Protein AF-0000000077889544 (afdb_homodimer)

Solvent-accessible surface area (backbone atoms only — not comparable to full-atom values): 15578 Å² total; per-residue (Å²): 72,41,34,34,37,38,33,36,45,26,35,63,39,75,41,30,33,66,58,51,48,53,48,61,63,38,35,64,68,45,42,38,68,75,38,56,83,50,27,68,41,51,41,70,75,34,74,82,60,74,50,67,66,11,27,34,42,36,33,34,26,87,83,48,90,82,47,55,64,48,26,36,30,33,71,40,70,38,80,90,68,33,34,42,30,37,36,43,28,78,72,28,73,70,49,38,75,64,25,62,34,40,34,41,37,38,37,44,38,75,42,91,77,12,12,38,40,39,37,34,37,36,38,27,44,72,45,42,81,52,69,77,70,50,65,57,45,45,53,50,54,51,50,52,52,48,48,37,55,54,60,69,74,102,72,40,34,33,38,39,32,35,46,25,34,65,40,75,42,29,31,67,58,50,49,54,47,61,65,37,35,65,68,45,42,40,71,75,38,56,82,51,27,69,40,52,41,70,75,36,74,82,60,74,50,68,65,11,27,33,41,37,34,34,27,86,82,48,90,82,47,55,63,48,25,36,30,32,70,40,73,37,80,90,69,33,33,41,30,35,35,43,28,79,74,26,74,70,46,38,75,65,26,62,34,39,34,40,38,38,37,43,36,75,43,89,77,12,12,37,39,40,38,34,36,37,40,27,43,73,45,41,82,52,70,77,71,51,65,59,46,46,52,51,52,50,50,52,51,49,50,37,55,53,61,68,74,102

InterPro domains:
  IPR000916 Bet v I/Major latex protein [PF00407] (5-153)
  IPR000916 Bet v I/Major latex protein [SM01037] (2-154)
  IPR023393 START-like domain superfamily [G3DSA:3.30.530.20] (1-152)
  IPR052006 Major Latex-like [PTHR31338] (1-153)

Secondary structure (DSSP, 8-state):
--EEEEEEEEEEESS-HHHHHHHHHTHHHHHHHH-TTTEEEEEEEES-SSSTT-EEEEEEPTT-SS-SEEEEEEEEEETTTTEEEEESTTT-HHHHTT-SEEEEEEEEEEETTEEEEEEEEEEE-SSTTPPP-THHHHHHHHHHHHHHHHHHT-/--EEEEEEEEEEESS-HHHHHHHHHTHHHHHHHH-TTTEEEEEEEES-SSSTT-EEEEEEPTT-SS-SEEEEEEEEEETTTTEEEEESTTT-HHHHTT-SEEEEEEEEEEETTEEEEEEEEEEE-SSTTPPP-THHHHHHHHHHHHHHHHHHT-

Structure (mmCIF, N/CA/C/O backbone):
data_AF-0000000077889544-model_v1
#
loop_
_entity.id
_entity.type
_entity.pdbx_description
1 polymer 'Putative START-like domain-containing protein'
#
loop_
_atom_site.group_PDB
_atom_site.id
_atom_site.type_symbol
_atom_site.label_atom_id
_atom_site.label_alt_id
_atom_site.label_comp_id
_atom_site.label_asym_id
_atom_site.label_entity_id
_atom_site.label_seq_id
_atom_site.pdbx_PDB_ins_code
_atom_site.Cartn_x
_atom_site.Cartn_y
_atom_site.Cartn_z
_atom_site.occupancy
_atom_site.B_iso_or_equiv
_atom_site.auth_seq_id
_atom_site.auth_comp_id
_atom_site.auth_asym_id
_atom_site.auth_atom_id
_atom_site.pdbx_PDB_model_num
ATOM 1 N N . MET A 1 1 ? -15.195 -7.926 -6.984 1 73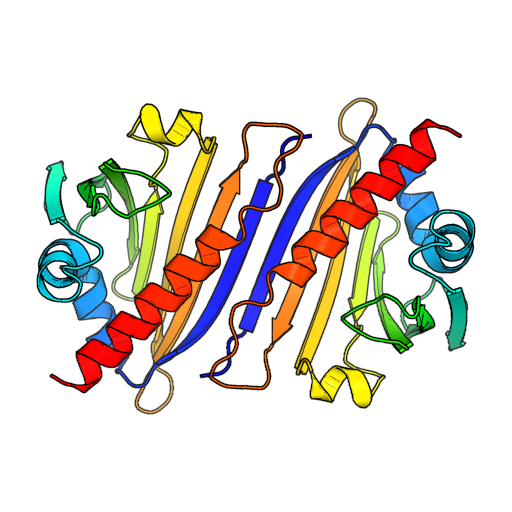.88 1 MET A N 1
ATOM 2 C CA . MET A 1 1 ? -14.766 -8.312 -5.645 1 73.88 1 MET A CA 1
ATOM 3 C C . MET A 1 1 ? -14.195 -7.121 -4.887 1 73.88 1 MET A C 1
ATOM 5 O O . MET A 1 1 ? -13.297 -6.438 -5.375 1 73.88 1 MET A O 1
ATOM 9 N N . PRO A 1 2 ? -14.781 -6.785 -3.795 1 82.69 2 PRO A N 1
ATOM 10 C CA . PRO A 1 2 ? -14.219 -5.66 -3.051 1 82.69 2 PRO A CA 1
ATOM 11 C C . PRO A 1 2 ? -12.773 -5.902 -2.625 1 82.69 2 PRO A C 1
ATOM 13 O O . PRO A 1 2 ? -12.375 -7.051 -2.408 1 82.69 2 PRO A O 1
ATOM 16 N N . ILE A 1 3 ? -12.016 -4.926 -2.699 1 91.69 3 ILE A N 1
ATOM 17 C CA . ILE A 1 3 ? -10.625 -5.016 -2.291 1 91.69 3 ILE A CA 1
ATOM 18 C C . ILE A 1 3 ? -10.391 -4.176 -1.035 1 91.69 3 ILE A C 1
ATOM 20 O O . ILE A 1 3 ? -11.008 -3.121 -0.867 1 91.69 3 ILE A O 1
ATOM 24 N N . ARG A 1 4 ? -9.617 -4.719 -0.129 1 94.19 4 ARG A N 1
ATOM 25 C CA . ARG A 1 4 ? -9.195 -4 1.07 1 94.19 4 ARG A CA 1
ATOM 26 C C . ARG A 1 4 ? -7.707 -4.195 1.332 1 94.19 4 ARG A C 1
ATOM 28 O O . ARG A 1 4 ? -7.109 -5.168 0.868 1 94.19 4 ARG A O 1
ATOM 35 N N . GLY A 1 5 ? -7.172 -3.24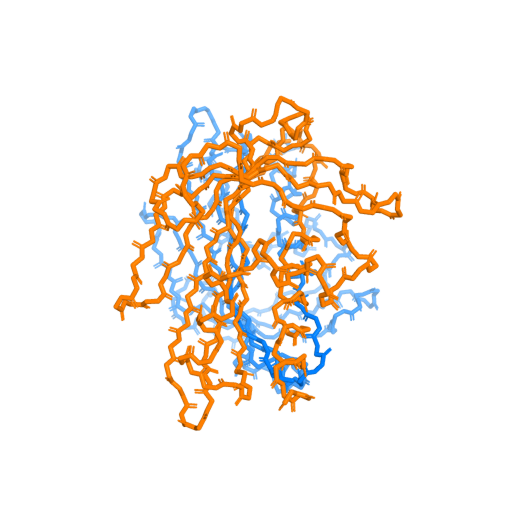8 2.029 1 95.62 5 GLY A N 1
ATOM 36 C CA . GLY A 1 5 ? -5.75 -3.357 2.316 1 95.62 5 GLY A CA 1
ATOM 37 C C . GLY A 1 5 ? -5.168 -2.1 2.934 1 95.62 5 GLY A C 1
ATOM 38 O O . GLY A 1 5 ? -5.887 -1.328 3.576 1 95.62 5 GLY A O 1
ATOM 39 N N . LYS A 1 6 ? -3.885 -2.053 2.922 1 97.5 6 LYS A N 1
ATOM 40 C CA . LYS A 1 6 ? -3.125 -0.936 3.473 1 97.5 6 LYS A CA 1
ATOM 41 C C . LYS A 1 6 ? -2.004 -0.515 2.527 1 97.5 6 LYS A C 1
ATOM 43 O O . LYS A 1 6 ? -1.238 -1.355 2.049 1 97.5 6 LYS A O 1
ATOM 48 N N . LEU A 1 7 ? -1.961 0.768 2.195 1 97.62 7 LEU A N 1
ATOM 49 C CA . LEU A 1 7 ? -0.921 1.352 1.355 1 97.62 7 LEU A CA 1
ATOM 50 C C . LEU A 1 7 ? 0.043 2.191 2.188 1 97.62 7 LEU A C 1
ATOM 52 O O . LEU A 1 7 ? -0.38 3.104 2.9 1 97.62 7 LEU A O 1
ATOM 56 N N . GLU A 1 8 ? 1.313 1.896 2.08 1 97.88 8 GLU A N 1
ATOM 57 C CA . GLU A 1 8 ? 2.277 2.566 2.947 1 97.88 8 GLU A CA 1
ATOM 58 C C . GLU A 1 8 ? 3.434 3.148 2.139 1 97.88 8 GLU A C 1
ATOM 60 O O . GLU A 1 8 ? 3.898 2.533 1.178 1 97.88 8 GLU A O 1
ATOM 65 N N . GLY A 1 9 ? 3.904 4.324 2.562 1 96.38 9 GLY A N 1
ATOM 66 C CA . GLY A 1 9 ? 5.109 4.957 2.053 1 96.38 9 GLY A CA 1
ATOM 67 C C . GLY A 1 9 ? 5.844 5.773 3.098 1 96.38 9 GLY A C 1
ATOM 68 O O . GLY A 1 9 ? 5.215 6.473 3.898 1 96.38 9 GLY A O 1
ATOM 69 N N . GLY A 1 10 ? 7.145 5.664 3.107 1 96 10 GLY A N 1
ATOM 70 C CA . GLY A 1 10 ? 8 6.43 3.994 1 96 10 GLY A CA 1
ATOM 71 C C . GLY A 1 10 ? 9.133 7.133 3.266 1 96 10 GLY A C 1
ATOM 72 O O . GLY A 1 10 ? 9.555 6.699 2.191 1 96 10 GLY A O 1
ATOM 73 N N . PHE A 1 11 ? 9.594 8.156 3.842 1 95.62 11 PHE A N 1
ATOM 74 C CA . PHE A 1 11 ? 10.68 8.93 3.252 1 95.62 11 PHE A CA 1
ATOM 75 C C . PHE A 1 11 ? 11.461 9.68 4.328 1 95.62 11 PHE A C 1
ATOM 77 O O . PHE A 1 11 ? 10.969 9.852 5.449 1 95.62 11 PHE A O 1
ATOM 84 N N . GLU A 1 12 ? 12.609 10.031 3.965 1 95.38 12 GLU A N 1
ATOM 85 C CA . GLU A 1 12 ? 13.398 10.891 4.844 1 95.38 12 GLU A CA 1
ATOM 86 C C . GLU A 1 12 ? 13.117 12.367 4.578 1 95.38 12 GLU A C 1
ATOM 88 O O . GLU A 1 12 ? 13.195 12.82 3.434 1 95.38 12 GLU A O 1
ATOM 93 N N . ALA A 1 13 ? 12.773 13.094 5.559 1 96.75 13 ALA A N 1
ATOM 94 C CA . ALA A 1 13 ? 12.508 14.531 5.477 1 96.75 13 ALA A CA 1
ATOM 95 C C . ALA A 1 13 ? 13.719 15.336 5.953 1 96.75 13 ALA A C 1
ATOM 97 O O . ALA A 1 13 ? 14.492 14.867 6.793 1 96.75 13 ALA A O 1
ATOM 98 N N . LYS A 1 14 ? 13.844 16.516 5.473 1 97.44 14 LYS A N 1
ATOM 99 C CA . LYS A 1 14 ? 14.906 17.438 5.91 1 97.44 14 LYS A CA 1
ATOM 100 C C . LYS A 1 14 ? 14.547 18.094 7.238 1 97.44 14 LYS A C 1
ATOM 102 O O . LYS A 1 14 ? 15.43 18.453 8.016 1 97.44 14 LYS A O 1
ATOM 107 N N . SER A 1 15 ? 13.328 18.25 7.512 1 98.38 15 SER A N 1
ATOM 108 C CA . SER A 1 15 ? 12.875 18.844 8.766 1 98.38 15 SER A CA 1
ATOM 109 C C . SER A 1 15 ? 13.102 17.891 9.938 1 98.38 15 SER A C 1
ATOM 111 O O . SER A 1 15 ? 12.875 16.688 9.82 1 98.38 15 SER A O 1
ATOM 113 N N . SER A 1 16 ? 13.461 18.453 11.078 1 98.62 16 SER A N 1
ATOM 114 C CA . SER A 1 16 ? 13.594 17.625 12.281 1 98.62 16 SER A CA 1
ATOM 115 C C . SER A 1 16 ? 12.258 17.016 12.688 1 98.62 16 SER A C 1
ATOM 117 O O . SER A 1 16 ? 11.195 17.516 12.297 1 98.62 16 SER A O 1
ATOM 119 N N . ALA A 1 17 ? 12.336 15.969 13.492 1 98.62 17 ALA A N 1
ATOM 120 C CA . ALA A 1 17 ? 11.117 15.312 13.961 1 98.62 17 ALA A CA 1
ATOM 121 C C . ALA A 1 17 ? 10.234 16.297 14.734 1 98.62 17 ALA A C 1
ATOM 123 O O . ALA A 1 17 ? 9.016 16.297 14.57 1 98.62 17 ALA A O 1
ATOM 124 N N . ASP A 1 18 ? 10.828 17.141 15.539 1 98.38 18 ASP A N 1
ATOM 125 C CA . ASP A 1 18 ? 10.062 18.109 16.312 1 98.38 18 ASP A CA 1
ATOM 126 C C . ASP A 1 18 ? 9.359 19.109 15.391 1 98.38 18 ASP A C 1
ATOM 128 O O . ASP A 1 18 ? 8.18 19.406 15.594 1 98.38 18 ASP A O 1
ATOM 132 N N . MET A 1 19 ? 10.133 19.578 14.438 1 98.31 19 MET A N 1
ATOM 133 C CA . MET A 1 19 ? 9.57 20.562 13.523 1 98.31 19 MET A CA 1
ATOM 134 C C . MET A 1 19 ? 8.422 19.969 12.711 1 98.31 19 MET A C 1
ATOM 136 O O . MET A 1 19 ? 7.348 20.562 12.617 1 98.31 19 MET A O 1
ATOM 140 N N . PHE A 1 20 ? 8.648 18.875 12.117 1 98.69 20 PHE A N 1
ATOM 141 C CA . PHE A 1 20 ? 7.648 18.203 11.289 1 98.69 20 PHE A CA 1
ATOM 142 C C . PHE A 1 20 ? 6.41 17.859 12.109 1 98.69 20 PHE A C 1
ATOM 144 O O . PHE A 1 20 ? 5.285 18.125 11.688 1 98.69 20 PHE A O 1
ATOM 151 N N . TRP A 1 21 ? 6.586 17.266 13.281 1 98.75 21 TRP A N 1
ATOM 152 C CA . TRP A 1 21 ? 5.496 16.859 14.164 1 98.75 21 TRP A CA 1
ATOM 153 C C . TRP A 1 21 ? 4.68 18.078 14.609 1 98.75 21 TRP A C 1
ATOM 155 O O . TRP A 1 21 ? 3.445 18.031 14.609 1 98.75 21 TRP A O 1
ATOM 165 N N . GLY A 1 22 ? 5.379 19.141 14.992 1 98.19 22 GLY A N 1
ATOM 166 C CA . GLY A 1 22 ? 4.676 20.359 15.352 1 98.19 22 GLY A CA 1
ATOM 167 C C . GLY A 1 22 ? 3.758 20.859 14.258 1 98.19 22 GLY A C 1
ATOM 168 O O . GLY A 1 22 ? 2.625 21.266 14.523 1 98.19 22 GLY A O 1
ATOM 169 N N . ALA A 1 23 ? 4.297 20.844 13.078 1 98.06 23 ALA A N 1
ATOM 170 C CA . ALA A 1 23 ? 3.488 21.266 11.938 1 98.06 23 ALA A CA 1
ATOM 171 C C . ALA A 1 23 ? 2.281 20.359 11.75 1 98.06 23 ALA A C 1
ATOM 173 O O . ALA A 1 23 ? 1.164 20.828 11.531 1 98.06 23 ALA A O 1
ATOM 174 N N . LEU A 1 24 ? 2.445 19.016 11.836 1 98 24 LEU A N 1
ATOM 175 C CA . LEU A 1 24 ? 1.371 18.031 11.688 1 98 24 LEU A CA 1
ATOM 176 C C . LEU A 1 24 ? 0.301 18.234 12.758 1 98 24 LEU A C 1
ATOM 178 O O . LEU A 1 24 ? -0.894 18.125 12.477 1 98 24 LEU A O 1
ATOM 182 N N . ARG A 1 25 ? 0.714 18.578 13.961 1 97.94 25 ARG A N 1
ATOM 183 C CA . ARG A 1 25 ? -0.22 18.75 15.07 1 97.94 25 ARG A CA 1
ATOM 184 C C . ARG A 1 25 ? -1.011 20.047 14.914 1 97.94 25 ARG A C 1
ATOM 186 O O . ARG A 1 25 ? -2.01 20.266 15.609 1 97.94 25 ARG A O 1
ATOM 193 N N . ASN A 1 26 ? -0.536 20.859 13.977 1 97.12 26 ASN A N 1
ATOM 194 C CA . ASN A 1 26 ? -1.233 22.109 13.68 1 97.12 26 ASN A CA 1
ATOM 195 C C . ASN A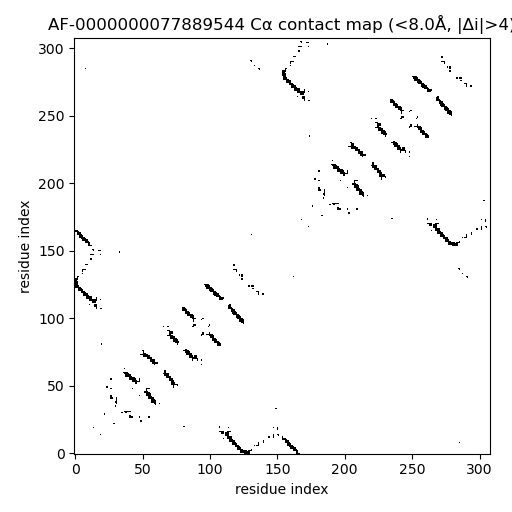 1 26 ? -1.696 22.172 12.227 1 97.12 26 ASN A C 1
ATOM 197 O O . ASN A 1 26 ? -1.857 23.25 11.664 1 97.12 26 ASN A O 1
ATOM 201 N N . TRP A 1 27 ? -1.876 21.016 11.648 1 96.75 27 TRP A N 1
ATOM 202 C CA . TRP A 1 27 ? -2.182 20.922 10.219 1 96.75 27 TRP A CA 1
ATOM 203 C C . TRP A 1 27 ? -3.436 21.734 9.883 1 96.75 27 TRP A C 1
ATOM 205 O O . TRP A 1 27 ? -3.51 22.359 8.82 1 96.75 27 TRP A O 1
ATOM 215 N N . TYR A 1 28 ? -4.484 21.719 10.742 1 96.19 28 TYR A N 1
ATOM 216 C CA . TYR A 1 28 ? -5.789 22.312 10.453 1 96.19 28 TYR A CA 1
ATOM 217 C C . TYR A 1 28 ? -5.688 23.828 10.352 1 96.19 28 TYR A C 1
ATOM 219 O O . TYR A 1 28 ? -6.547 24.469 9.75 1 96.19 28 TYR A O 1
ATOM 227 N N . THR A 1 29 ? -4.645 24.422 10.953 1 96.06 29 THR A N 1
ATOM 228 C CA . THR A 1 29 ? -4.398 25.859 10.789 1 96.06 29 THR A CA 1
ATOM 229 C C . THR A 1 29 ? -3.348 26.109 9.711 1 96.06 29 THR A C 1
ATOM 231 O O . THR A 1 29 ? -3.455 27.062 8.945 1 96.06 29 THR A O 1
ATOM 234 N N . LEU A 1 30 ? -2.422 25.266 9.617 1 96.69 30 LEU A N 1
ATOM 235 C CA . LEU A 1 30 ? -1.263 25.453 8.75 1 96.69 30 LEU A CA 1
ATOM 236 C C . LEU A 1 30 ? -1.606 25.141 7.301 1 96.69 30 LEU A C 1
ATOM 238 O O . LEU A 1 30 ? -1.235 25.891 6.391 1 96.69 30 LEU A O 1
ATOM 242 N N . PHE A 1 31 ? -2.293 24.031 6.992 1 96.38 31 PHE A N 1
ATOM 243 C CA . PHE A 1 31 ? -2.469 23.531 5.633 1 96.38 31 PHE A CA 1
ATOM 244 C C . PHE A 1 31 ? -3.291 24.516 4.797 1 96.38 31 PHE A C 1
ATOM 246 O O . PHE A 1 31 ? -2.932 24.812 3.66 1 96.38 31 PHE A O 1
ATOM 253 N N . PRO A 1 32 ? -4.391 25.125 5.355 1 95.75 32 PRO A N 1
ATOM 254 C CA . PRO A 1 32 ? -5.152 26.078 4.555 1 95.75 32 PRO A CA 1
ATOM 255 C C . PRO A 1 32 ? -4.332 27.312 4.168 1 95.75 32 PRO A C 1
ATOM 257 O O . PRO A 1 32 ? -4.613 27.953 3.154 1 95.75 32 PRO A O 1
ATOM 260 N N . LYS A 1 33 ? -3.279 27.625 4.902 1 94.81 33 LYS A N 1
ATOM 261 C CA . LYS A 1 33 ? -2.426 28.781 4.633 1 94.81 33 LYS A CA 1
ATOM 262 C C . LYS A 1 33 ? -1.286 28.422 3.686 1 94.81 33 LYS A C 1
ATOM 264 O O . LYS A 1 33 ? -0.948 29.188 2.783 1 94.81 33 LYS A O 1
ATOM 269 N N . ALA A 1 34 ? -0.772 27.281 3.91 1 94.56 34 ALA A N 1
ATOM 270 C CA . ALA A 1 34 ? 0.421 26.859 3.186 1 94.56 34 ALA A CA 1
ATOM 271 C C . ALA A 1 34 ? 0.056 26.266 1.825 1 94.56 34 ALA A C 1
ATOM 273 O O . ALA A 1 34 ? 0.82 26.391 0.865 1 94.56 34 ALA A O 1
ATOM 274 N N . PHE A 1 35 ? -1.107 25.562 1.728 1 95.44 35 PHE A N 1
ATOM 275 C CA . PHE A 1 35 ? -1.487 24.828 0.521 1 95.44 35 PHE A CA 1
ATOM 276 C C . PHE A 1 35 ? -2.854 25.281 0.023 1 95.44 35 PHE A C 1
ATOM 278 O O . PHE A 1 35 ? -3.762 24.469 -0.144 1 95.44 35 PHE A O 1
ATOM 285 N N . THR A 1 36 ? -2.957 26.484 -0.413 1 92.94 36 THR A N 1
ATOM 286 C CA . THR A 1 36 ? -4.207 27.156 -0.752 1 92.94 36 THR A CA 1
ATOM 287 C C . THR A 1 36 ? -4.812 26.562 -2.02 1 92.94 36 THR A C 1
ATOM 289 O O . THR A 1 36 ? -6.016 26.688 -2.26 1 92.94 36 THR A O 1
ATOM 292 N N . SER A 1 37 ? -3.996 25.938 -2.809 1 91.94 37 SER A N 1
ATOM 293 C CA . SER A 1 37 ? -4.516 25.328 -4.023 1 91.94 37 SER A CA 1
ATOM 294 C C . SER A 1 37 ? -5.277 24.047 -3.709 1 91.94 37 SER A C 1
ATOM 296 O O . SER A 1 37 ? -6.047 23.547 -4.535 1 91.94 37 SER A O 1
ATOM 298 N N . VAL A 1 38 ? -5.105 23.484 -2.486 1 90.75 38 VAL A N 1
ATOM 299 C CA . VAL A 1 38 ? -5.711 22.203 -2.119 1 90.75 38 VAL A CA 1
ATOM 300 C C . VAL A 1 38 ? -6.816 22.438 -1.091 1 90.75 38 VAL A C 1
ATOM 302 O O . VAL A 1 38 ? -7.906 21.875 -1.208 1 90.75 38 VAL A O 1
ATOM 305 N N . TYR A 1 39 ? -6.543 23.281 -0.114 1 94.12 39 TYR A N 1
ATOM 306 C CA . TYR A 1 39 ? -7.457 23.484 1.007 1 94.12 39 TYR A CA 1
ATOM 307 C C . TYR A 1 39 ? -8.133 24.844 0.919 1 94.12 39 TYR A C 1
ATOM 309 O O . TYR A 1 39 ? -7.461 25.875 0.837 1 94.12 39 TYR A O 1
ATOM 317 N N . LYS A 1 40 ? -9.422 24.828 1.023 1 93 40 LYS A N 1
ATOM 318 C CA . LYS A 1 40 ? -10.164 26.078 1.128 1 93 40 LYS A CA 1
ATOM 319 C C . LYS A 1 40 ? -10.32 26.5 2.584 1 93 40 LYS A C 1
ATOM 321 O O . LYS A 1 40 ? -10.117 27.672 2.924 1 93 40 LYS A O 1
ATOM 326 N N . ALA A 1 41 ? -10.781 25.531 3.305 1 94.5 41 ALA A N 1
ATOM 327 C CA . ALA A 1 41 ? -10.945 25.797 4.73 1 94.5 41 ALA A CA 1
ATOM 328 C C . ALA A 1 41 ? -10.891 24.5 5.539 1 94.5 41 ALA A C 1
ATOM 330 O O . ALA A 1 41 ? -11.258 23.422 5.035 1 94.5 41 ALA A O 1
ATOM 331 N N . VAL A 1 42 ? -10.375 24.578 6.75 1 96.12 42 VAL A N 1
ATOM 332 C CA . VAL A 1 42 ? -10.469 23.5 7.723 1 96.12 42 VAL A CA 1
ATOM 333 C C . VAL A 1 42 ? -11.016 24.047 9.047 1 96.12 42 VAL A C 1
ATOM 335 O O . VAL A 1 42 ? -10.484 25 9.594 1 96.12 42 VAL A O 1
ATOM 338 N N . GLU A 1 43 ? -12.094 23.391 9.484 1 96.44 43 GLU A N 1
ATOM 339 C CA . GLU A 1 43 ? -12.734 23.812 10.734 1 96.44 43 GLU A CA 1
ATOM 340 C C . GLU A 1 43 ? -12.75 22.672 11.75 1 96.44 43 GLU A C 1
ATOM 342 O O . GLU A 1 43 ? -13.102 21.547 11.422 1 96.44 43 GLU A O 1
ATOM 347 N N . VAL A 1 44 ? -12.367 23 12.945 1 96.94 44 VAL A N 1
ATOM 348 C CA . VAL A 1 44 ? -12.617 22.062 14.039 1 96.94 44 VAL A CA 1
ATOM 349 C C . VAL A 1 44 ? -14.094 22.094 14.422 1 96.94 44 VAL A C 1
ATOM 351 O O . VAL A 1 44 ? -14.594 23.125 14.898 1 96.94 44 VAL A O 1
ATOM 354 N N . VAL A 1 45 ? -14.766 20.984 14.25 1 95 45 VAL A N 1
ATOM 355 C CA . VAL A 1 45 ? -16.219 21.016 14.445 1 95 45 VAL A CA 1
ATOM 356 C C . VAL A 1 45 ? -16.578 20.281 15.734 1 95 45 VAL A C 1
ATOM 358 O O . VAL A 1 45 ? -17.703 20.438 16.234 1 95 45 VAL A O 1
ATOM 361 N N . GLU A 1 46 ? -15.781 19.5 16.219 1 95.88 46 GLU A N 1
ATOM 362 C CA . GLU A 1 46 ? -15.883 18.859 17.531 1 95.88 46 GLU A CA 1
ATOM 363 C C . GLU A 1 46 ? -14.516 18.734 18.188 1 95.88 46 GLU A C 1
ATOM 365 O O . GLU A 1 46 ? -13.523 18.438 17.531 1 95.88 46 GLU A O 1
ATOM 370 N N . GLY A 1 47 ? -14.414 19.031 19.484 1 97.06 47 GLY A N 1
ATOM 371 C CA . GLY A 1 47 ? -13.164 18.922 20.219 1 97.06 47 GLY A CA 1
ATOM 372 C C . GLY A 1 47 ? -12.273 20.141 20.047 1 97.06 47 GLY A C 1
ATOM 373 O O . GLY A 1 47 ? -12.758 21.234 19.75 1 97.06 47 GLY A O 1
ATOM 374 N N . ASP A 1 48 ? -10.953 20.016 20.328 1 97.56 48 ASP A N 1
ATOM 375 C CA . ASP A 1 48 ? -10.047 21.156 20.359 1 97.56 48 ASP A CA 1
ATOM 376 C C . ASP A 1 48 ? -9.031 21.078 19.219 1 97.56 48 ASP A C 1
ATOM 378 O O . ASP A 1 48 ? -8.086 21.875 19.172 1 97.56 48 ASP A O 1
ATOM 382 N N . GLY A 1 49 ? -9.102 20.094 18.422 1 97.06 49 GLY A N 1
ATOM 383 C CA . GLY A 1 49 ? -8.203 19.938 17.297 1 97.06 49 GLY A CA 1
ATOM 384 C C . GLY A 1 49 ? -6.93 19.203 17.641 1 97.06 49 GLY A C 1
ATOM 385 O O . GLY A 1 49 ? -6.09 18.953 16.766 1 97.06 49 GLY A O 1
ATOM 386 N N . LYS A 1 50 ? -6.793 18.719 18.859 1 97.38 50 LYS A N 1
ATOM 387 C CA . LYS A 1 50 ? -5.555 18.094 19.312 1 97.38 50 LYS A CA 1
ATOM 388 C C . LYS A 1 50 ? -5.828 16.719 19.938 1 97.38 50 LYS A C 1
ATOM 390 O O . LYS A 1 50 ? -5.094 15.766 19.672 1 97.38 50 LYS A O 1
ATOM 395 N N . ALA A 1 51 ? -6.945 16.609 20.625 1 97.56 51 ALA A N 1
ATOM 396 C CA . ALA A 1 51 ? -7.242 15.398 21.391 1 97.56 51 ALA A CA 1
ATOM 397 C C . ALA A 1 51 ? -7.961 14.359 20.547 1 97.56 51 ALA A C 1
ATOM 399 O O . ALA A 1 51 ? -8.594 14.703 19.547 1 97.56 51 ALA A O 1
ATOM 400 N N . VAL A 1 52 ? -7.785 13.078 21 1 97.56 52 VAL A N 1
ATOM 401 C CA . VAL A 1 52 ? -8.57 11.984 20.438 1 97.56 52 VAL A CA 1
ATOM 402 C C . VAL A 1 52 ? -10.055 12.344 20.469 1 97.56 52 VAL A C 1
ATOM 404 O O . VAL A 1 52 ? -10.547 12.883 21.453 1 97.56 52 VAL A O 1
ATOM 407 N N . GLY A 1 53 ? -10.727 12.117 19.328 1 96.31 53 GLY A N 1
ATOM 408 C CA . GLY A 1 53 ? -12.148 12.422 19.234 1 96.31 53 GLY A CA 1
ATOM 409 C C . GLY A 1 53 ? -12.438 13.742 18.547 1 96.31 53 GLY A C 1
ATOM 410 O O . GLY A 1 53 ? -13.57 14.016 18.156 1 96.31 53 GLY A O 1
ATOM 411 N N . SER A 1 54 ? -11.414 14.672 18.391 1 97.25 54 SER A N 1
ATOM 412 C CA . SER A 1 54 ? -11.609 15.906 17.641 1 97.25 54 SER A CA 1
ATOM 413 C C . SER A 1 54 ? -12 15.609 16.203 1 97.25 54 SER A C 1
ATOM 415 O O . SER A 1 54 ? -11.461 14.688 15.578 1 97.25 54 SER A O 1
ATOM 417 N N . VAL A 1 55 ? -12.953 16.391 15.625 1 95.56 55 VAL A N 1
ATOM 418 C CA . VAL A 1 55 ? -13.477 16.219 14.273 1 95.56 55 VAL A CA 1
ATOM 419 C C . VAL A 1 55 ? -13.234 17.484 13.453 1 95.56 55 VAL A C 1
ATOM 421 O O . VAL A 1 55 ? -13.445 18.594 13.938 1 95.56 55 VAL A O 1
ATOM 424 N N . PHE A 1 56 ? -12.773 17.266 12.273 1 95.44 56 PHE A N 1
ATOM 425 C CA . PHE A 1 56 ? -12.523 18.359 11.344 1 95.44 56 PHE A CA 1
ATOM 426 C C . PHE A 1 56 ? -13.469 18.297 10.148 1 95.44 56 PHE A C 1
ATOM 428 O O . PHE A 1 56 ? -13.742 17.203 9.641 1 95.44 56 PHE A O 1
ATOM 435 N N . HIS A 1 57 ? -13.969 19.438 9.766 1 93.38 57 HIS A N 1
ATOM 436 C CA . HIS A 1 57 ? -14.578 19.594 8.453 1 93.38 57 HIS A CA 1
ATOM 437 C C . HIS A 1 57 ? -13.609 20.25 7.473 1 93.38 57 HIS A C 1
ATOM 439 O O . HIS A 1 57 ? -13.172 21.391 7.695 1 93.38 57 HIS A O 1
ATOM 445 N N . VAL A 1 58 ? -13.25 19.562 6.473 1 92.56 58 VAL A N 1
ATOM 446 C CA . VAL A 1 58 ? -12.273 20.031 5.5 1 92.56 58 VAL A CA 1
ATOM 447 C C . VAL A 1 58 ? -12.969 20.375 4.188 1 92.56 58 VAL A C 1
ATOM 449 O O . VAL A 1 58 ? -13.578 19.516 3.551 1 92.56 58 VAL A O 1
ATOM 452 N N . SER A 1 59 ? -12.883 21.641 3.779 1 91.81 59 SER A N 1
ATOM 453 C CA . SER A 1 59 ? -13.32 22.094 2.463 1 91.81 59 SER A CA 1
ATOM 454 C C . SER A 1 59 ? -12.172 22.062 1.459 1 91.81 59 SER A C 1
ATOM 456 O O . SER A 1 59 ? -11.133 22.672 1.679 1 91.81 59 SER A O 1
ATOM 458 N N . ILE A 1 60 ? -12.367 21.297 0.459 1 89.19 60 ILE A N 1
ATOM 459 C CA . ILE A 1 60 ? -11.312 21.016 -0.514 1 89.19 60 ILE A CA 1
ATOM 460 C C . ILE A 1 60 ? -11.57 21.812 -1.788 1 89.19 60 ILE A C 1
ATOM 462 O O . ILE A 1 60 ? -12.719 22.109 -2.125 1 89.19 60 ILE A O 1
ATOM 466 N N . SER A 1 61 ? -10.477 22.156 -2.451 1 88.69 61 SER A N 1
ATOM 467 C CA . SER A 1 61 ? -10.555 22.938 -3.678 1 88.69 61 SER A CA 1
ATOM 468 C C . SER A 1 61 ? -11.492 22.297 -4.691 1 88.69 61 SER A C 1
ATOM 470 O O . SER A 1 61 ? -11.578 21.062 -4.777 1 88.69 61 SER A O 1
ATOM 472 N N . GLU A 1 62 ? -12.086 23.094 -5.582 1 84.12 62 GLU A N 1
ATOM 473 C CA . GLU A 1 62 ? -13.047 22.641 -6.59 1 84.12 62 GLU A CA 1
ATOM 474 C C . GLU A 1 62 ? -12.359 21.781 -7.648 1 84.12 62 GLU A C 1
ATOM 476 O O . GLU A 1 62 ? -13.023 21 -8.328 1 84.12 62 GLU A O 1
ATOM 481 N N . ASP A 1 63 ? -11.141 21.922 -7.711 1 82.19 63 ASP A N 1
ATOM 482 C CA . ASP A 1 63 ? -10.383 21.203 -8.727 1 82.19 63 ASP A CA 1
ATOM 483 C C . ASP A 1 63 ? -10.047 19.781 -8.266 1 82.19 63 ASP A C 1
ATOM 485 O O . ASP A 1 63 ? -9.539 18.984 -9.047 1 82.19 63 ASP A O 1
ATOM 489 N N . SER A 1 64 ? -10.422 19.469 -7.016 1 77.25 64 SER A N 1
ATOM 490 C CA . SER A 1 64 ? -10.148 18.125 -6.512 1 77.25 64 SER A CA 1
ATOM 491 C C . SER A 1 64 ? -11.039 17.094 -7.188 1 77.25 64 SER A C 1
ATOM 493 O O . SER A 1 64 ? -12.258 17.266 -7.27 1 77.25 64 SER A O 1
ATOM 495 N N . PRO A 1 65 ? -10.422 16.031 -7.66 1 73.19 65 PRO A N 1
ATOM 496 C CA . PRO A 1 65 ? -11.227 14.961 -8.25 1 73.19 65 PRO A CA 1
ATOM 497 C C . PRO A 1 65 ? -11.82 14.031 -7.203 1 73.19 65 PRO A C 1
ATOM 499 O O . PRO A 1 65 ? -12.609 13.141 -7.539 1 73.19 65 PRO A O 1
ATOM 502 N N . PHE A 1 66 ? -11.5 14.219 -6 1 71.19 66 PHE A N 1
ATOM 503 C CA . PHE A 1 66 ? -11.875 13.258 -4.973 1 71.19 66 PHE A CA 1
ATOM 504 C C . PHE A 1 66 ? -13.125 13.719 -4.23 1 71.19 66 PHE A C 1
ATOM 506 O O . PHE A 1 66 ? -14.086 12.961 -4.086 1 71.19 66 PHE A O 1
ATOM 513 N N . ALA A 1 67 ? -13.055 14.844 -3.617 1 76.5 67 ALA A N 1
ATOM 514 C CA . ALA A 1 67 ? -14.156 15.32 -2.797 1 76.5 67 ALA A CA 1
ATOM 515 C C . ALA A 1 67 ? -14.125 16.844 -2.664 1 76.5 67 ALA A C 1
ATOM 517 O O . ALA A 1 67 ? -13.07 17.453 -2.816 1 76.5 67 ALA A O 1
ATOM 518 N N . LYS A 1 68 ? -15.297 17.297 -2.373 1 82.94 68 LYS A N 1
ATOM 519 C CA . LYS A 1 68 ? -15.375 18.719 -2.102 1 82.94 68 LYS A CA 1
ATOM 520 C C . LYS A 1 68 ? -15.328 19 -0.601 1 82.94 68 LYS A C 1
ATOM 522 O O . LYS A 1 68 ? -14.922 20.078 -0.178 1 82.94 68 LYS A O 1
ATOM 527 N N . SER A 1 69 ? -15.828 18.047 0.06 1 86.12 69 SER A N 1
ATOM 528 C CA . SER A 1 69 ? -15.852 18.172 1.514 1 86.12 69 SER A CA 1
ATOM 529 C C . SER A 1 69 ? -15.641 16.828 2.191 1 86.12 69 SER A C 1
ATOM 531 O O . SER A 1 69 ? -16.172 15.812 1.738 1 86.12 69 SER A O 1
ATOM 533 N N . VAL A 1 70 ? -14.805 16.828 3.219 1 87 70 VAL A N 1
ATOM 534 C CA . VAL A 1 70 ? -14.594 15.594 3.98 1 87 70 VAL A CA 1
ATOM 535 C C . VAL A 1 70 ? -14.578 15.914 5.473 1 87 70 VAL A C 1
ATOM 537 O O . VAL A 1 70 ? -14.258 17.031 5.875 1 87 70 VAL A O 1
ATOM 540 N N . ARG A 1 71 ? -15.023 15 6.219 1 90.19 71 ARG A N 1
ATOM 541 C CA . ARG A 1 71 ? -14.867 15.055 7.668 1 90.19 71 ARG A CA 1
ATOM 542 C C . ARG A 1 71 ? -13.812 14.055 8.141 1 90.19 71 ARG A C 1
ATOM 544 O O . ARG A 1 71 ? -13.758 12.93 7.652 1 90.19 71 ARG A O 1
ATOM 551 N N . GLU A 1 72 ? -13.008 14.5 9.062 1 93.19 72 GLU A N 1
ATOM 552 C CA . GLU A 1 72 ? -11.945 13.664 9.609 1 93.19 72 GLU A CA 1
ATOM 553 C C . GLU A 1 72 ? -11.945 13.695 11.133 1 93.19 72 GLU A C 1
ATOM 555 O O . GLU A 1 72 ? -12.234 14.727 11.742 1 93.19 72 GLU A O 1
ATOM 560 N N . LYS A 1 73 ? -11.68 12.555 11.711 1 94.69 73 LYS A N 1
ATOM 561 C CA . LYS A 1 73 ? -11.672 12.422 13.172 1 94.69 73 LYS A CA 1
ATOM 562 C C . LYS A 1 73 ? -10.328 11.875 13.656 1 94.69 73 LYS A C 1
ATOM 564 O O . LYS A 1 73 ? -9.781 10.945 13.062 1 94.69 73 LYS A O 1
ATOM 569 N N . ILE A 1 74 ? -9.797 12.484 14.688 1 97.12 74 ILE A N 1
ATOM 570 C CA . ILE A 1 74 ? -8.617 11.898 15.328 1 97.12 74 ILE A CA 1
ATOM 571 C C . ILE A 1 74 ? -9.016 10.633 16.078 1 97.12 74 ILE A C 1
ATOM 573 O O . ILE A 1 74 ? -9.773 10.695 17.062 1 97.12 74 ILE A O 1
ATOM 577 N N . GLU A 1 75 ? -8.516 9.555 15.648 1 97.06 75 GLU A N 1
ATOM 578 C CA . GLU A 1 75 ? -8.781 8.281 16.297 1 97.06 75 GLU A CA 1
ATOM 579 C C . GLU A 1 75 ? -7.746 7.992 17.391 1 97.06 75 GLU A C 1
ATOM 581 O O . GLU A 1 75 ? -8.062 7.367 18.406 1 97.06 75 GLU A O 1
ATOM 586 N N . ALA A 1 76 ? -6.543 8.367 17.156 1 98.44 76 ALA A N 1
ATOM 587 C CA . ALA A 1 76 ? -5.457 8.156 18.109 1 98.44 76 ALA A CA 1
ATOM 588 C C . ALA A 1 76 ? -4.328 9.164 17.891 1 98.44 76 ALA A C 1
ATOM 590 O O . ALA A 1 76 ? -4.062 9.562 16.75 1 98.44 76 ALA A O 1
ATOM 591 N N . VAL A 1 77 ? -3.684 9.547 18.969 1 98.62 77 VAL A N 1
ATOM 592 C CA . VAL A 1 77 ? -2.514 10.414 18.906 1 98.62 77 VAL A CA 1
ATOM 593 C C . VAL A 1 77 ? -1.581 10.109 20.078 1 98.62 77 VAL A C 1
ATOM 595 O O . VAL A 1 77 ? -2.037 9.852 21.188 1 98.62 77 VAL A O 1
ATOM 598 N N . ASP A 1 78 ? -0.29 10.031 19.828 1 98.81 78 ASP A N 1
ATOM 599 C CA . ASP A 1 78 ? 0.773 9.875 20.812 1 98.81 78 ASP A CA 1
ATOM 600 C C . ASP A 1 78 ? 1.912 10.859 20.547 1 98.81 78 ASP A C 1
ATOM 602 O O . ASP A 1 78 ? 2.746 10.641 19.672 1 98.81 78 ASP A O 1
ATOM 606 N N . ASP A 1 79 ? 1.969 11.906 21.312 1 98.25 79 ASP A N 1
ATOM 607 C CA . ASP A 1 79 ? 2.943 12.969 21.078 1 98.25 79 ASP A CA 1
ATOM 608 C C . ASP A 1 79 ? 4.359 12.492 21.391 1 98.25 79 ASP A C 1
ATOM 610 O O . ASP A 1 79 ? 5.328 12.945 20.781 1 98.25 79 ASP A O 1
ATOM 614 N N . ALA A 1 80 ? 4.484 11.672 22.344 1 98.12 80 ALA A N 1
ATOM 615 C CA . ALA A 1 80 ? 5.805 11.156 22.703 1 98.12 80 ALA A CA 1
ATOM 616 C C . ALA A 1 80 ? 6.375 10.305 21.562 1 98.12 80 ALA A C 1
ATOM 618 O O . ALA A 1 80 ? 7.562 10.406 21.234 1 98.12 80 ALA A O 1
ATOM 619 N N . LYS A 1 81 ? 5.551 9.453 20.953 1 98.31 81 LYS A N 1
ATOM 620 C CA . LYS A 1 81 ? 5.969 8.586 19.844 1 98.31 81 LYS A CA 1
ATOM 621 C C . LYS A 1 81 ? 5.785 9.281 18.5 1 98.31 81 LYS A C 1
ATOM 623 O O . LYS A 1 81 ? 6.23 8.781 17.469 1 98.31 81 LYS A O 1
ATOM 628 N N . ARG A 1 82 ? 5.113 10.383 18.484 1 98.81 82 ARG A N 1
ATOM 629 C CA . ARG A 1 82 ? 4.773 11.172 17.297 1 98.81 82 ARG A CA 1
ATOM 630 C C . ARG A 1 82 ? 4.016 10.336 16.281 1 98.81 82 ARG A C 1
ATOM 632 O O . ARG A 1 82 ? 4.469 10.164 15.148 1 98.81 82 ARG A O 1
ATOM 639 N N . THR A 1 83 ? 2.949 9.758 16.703 1 98.88 83 THR A N 1
ATOM 640 C CA . THR A 1 83 ? 2.051 8.992 15.852 1 98.88 83 THR A CA 1
ATOM 641 C C . THR A 1 83 ? 0.65 9.602 15.867 1 98.88 83 THR A C 1
ATOM 643 O O . THR A 1 83 ? 0.182 10.078 16.906 1 98.88 83 THR A O 1
ATOM 646 N N . LEU A 1 84 ? 0.001 9.633 14.734 1 98.69 84 LEU A N 1
ATOM 647 C CA . LEU A 1 84 ? -1.344 10.164 14.539 1 98.69 84 LEU A CA 1
ATOM 648 C C . LEU A 1 84 ? -2.166 9.242 13.648 1 98.69 84 LEU A C 1
ATOM 650 O O . LEU A 1 84 ? -1.675 8.766 12.625 1 98.69 84 LEU A O 1
ATOM 654 N N . ILE A 1 85 ? -3.395 8.867 14.031 1 98.19 85 ILE A N 1
ATOM 655 C CA . ILE A 1 85 ? -4.355 8.117 13.227 1 98.19 85 ILE A CA 1
ATOM 656 C C . ILE A 1 85 ? -5.613 8.961 13.008 1 98.19 85 ILE A C 1
ATOM 658 O O . ILE A 1 85 ? -6.23 9.422 13.969 1 98.19 85 ILE A O 1
ATOM 662 N N . MET A 1 86 ? -5.906 9.242 11.789 1 96.38 86 MET A N 1
ATOM 663 C CA . MET A 1 86 ? -7.102 9.977 11.391 1 96.38 86 MET A CA 1
ATOM 664 C C . MET A 1 86 ? -8.055 9.078 10.609 1 96.38 86 MET A C 1
ATOM 666 O O . MET A 1 86 ? -7.641 8.398 9.672 1 96.38 86 MET A O 1
ATOM 670 N N . ASP A 1 87 ? -9.312 9.117 10.945 1 93.38 87 ASP A N 1
ATOM 671 C CA . ASP A 1 87 ? -10.359 8.422 10.211 1 93.38 87 ASP A CA 1
ATOM 672 C C . ASP A 1 87 ? -11.141 9.383 9.312 1 93.38 87 ASP A C 1
ATOM 674 O O . ASP A 1 87 ? -11.727 10.352 9.789 1 93.38 87 ASP A O 1
ATOM 678 N N . VAL A 1 88 ? -11.141 9.344 7.977 1 86.5 88 VAL A N 1
ATOM 679 C CA . VAL A 1 88 ? -11.797 10.227 7.023 1 86.5 88 VAL A CA 1
ATOM 680 C C . VAL A 1 88 ? -13.172 9.672 6.66 1 86.5 88 VAL A C 1
ATOM 682 O O . VAL A 1 88 ? -14.117 10.43 6.438 1 86.5 88 VAL A O 1
ATOM 685 N N . ALA A 1 89 ? -13.633 8.352 6.676 1 65.94 89 ALA A N 1
ATOM 686 C CA . ALA A 1 89 ? -14.844 7.723 6.168 1 65.94 89 ALA A CA 1
ATOM 687 C C . ALA A 1 89 ? -15.891 7.582 7.273 1 65.94 89 ALA A C 1
ATOM 689 O O . ALA A 1 89 ? -17.047 7.227 7.008 1 65.94 89 ALA A O 1
ATOM 690 N N . GLY A 1 90 ? -15.641 7.832 8.289 1 63.31 90 GLY A N 1
ATOM 691 C CA . GLY A 1 90 ? -16.594 7.523 9.352 1 63.31 90 GLY A CA 1
ATOM 692 C C . GLY A 1 90 ? -17.641 8.602 9.547 1 63.31 90 GLY A C 1
ATOM 693 O O . GLY A 1 90 ? -18.766 8.312 9.945 1 63.31 90 GLY A O 1
ATOM 694 N N . ILE A 1 91 ? -17.234 9.844 9.164 1 60.66 91 ILE A N 1
ATOM 695 C CA . ILE A 1 91 ? -18.234 10.789 9.633 1 60.66 91 ILE A CA 1
ATOM 696 C C . ILE A 1 91 ? -19.062 11.297 8.445 1 60.66 91 ILE A C 1
ATOM 698 O O . ILE A 1 91 ? -20.25 11.586 8.578 1 60.66 91 ILE A O 1
ATOM 702 N N . ASP A 1 92 ? -18.375 11.297 7.121 1 58.03 92 ASP A N 1
ATOM 703 C CA . ASP A 1 92 ? -19.156 11.906 6.043 1 58.03 92 ASP A CA 1
ATOM 704 C C . ASP A 1 92 ? -19.812 10.844 5.176 1 58.03 92 ASP A C 1
ATOM 706 O O . ASP A 1 92 ? -19.141 9.953 4.652 1 58.03 92 ASP A O 1
ATOM 710 N N . GLU A 1 93 ? -21.094 10.867 5.168 1 59.78 93 GLU A N 1
ATOM 711 C CA . GLU A 1 93 ? -21.922 9.953 4.387 1 59.78 93 GLU A CA 1
ATOM 712 C C . GLU A 1 93 ? -21.531 9.977 2.912 1 59.78 93 GLU A C 1
ATOM 714 O O . GLU A 1 93 ? -21.688 8.977 2.209 1 59.78 93 GLU A O 1
ATOM 719 N N . ASN A 1 94 ? -21.047 11.078 2.449 1 61.75 94 ASN A N 1
ATOM 720 C CA . ASN A 1 94 ? -20.719 11.203 1.031 1 61.75 94 ASN A CA 1
ATOM 721 C C . ASN A 1 94 ? -19.438 10.461 0.68 1 61.75 94 ASN A C 1
ATOM 723 O O . ASN A 1 94 ? -19.312 9.906 -0.415 1 61.75 94 ASN A O 1
ATOM 727 N N . VAL A 1 95 ? -18.469 10.414 1.547 1 60.16 95 VAL A N 1
ATOM 728 C CA . VAL A 1 95 ? -17.203 9.742 1.288 1 60.16 95 VAL A CA 1
ATOM 729 C C . VAL A 1 95 ? -17.406 8.227 1.291 1 60.16 95 VAL A C 1
ATOM 731 O O . VAL A 1 95 ? -16.812 7.512 0.493 1 60.16 95 VAL A O 1
ATOM 734 N N . PHE A 1 96 ? -18.391 7.867 2.053 1 59 96 PHE A N 1
ATOM 735 C CA . PHE A 1 96 ? -18.656 6.434 2.166 1 59 96 PHE A CA 1
ATOM 736 C C . PHE A 1 96 ? -19.203 5.875 0.864 1 59 96 PHE A C 1
ATOM 738 O O . PHE A 1 96 ? -19.125 4.676 0.607 1 59 96 PHE A O 1
ATOM 745 N N . LYS A 1 97 ? -19.828 6.828 0.181 1 62.81 97 LYS A N 1
ATOM 746 C CA . LYS A 1 97 ? -20.359 6.371 -1.103 1 62.81 97 LYS A CA 1
ATOM 747 C C . LYS A 1 97 ? -19.234 6.02 -2.064 1 62.81 97 LYS A C 1
ATOM 749 O O . LYS A 1 97 ? -19.422 5.227 -2.99 1 62.81 97 LYS A O 1
ATOM 754 N N . ILE A 1 98 ? -18.047 6.453 -1.574 1 66.62 98 ILE A N 1
ATOM 755 C CA . ILE A 1 98 ? -16.953 6.246 -2.523 1 66.62 98 ILE A CA 1
ATOM 756 C C . ILE A 1 98 ? -15.992 5.188 -1.985 1 66.62 98 ILE A C 1
ATOM 758 O O . ILE A 1 98 ? -15.562 4.301 -2.725 1 66.62 98 ILE A O 1
ATOM 762 N N . TYR A 1 99 ? -15.758 5.297 -0.642 1 78.25 99 TYR A N 1
ATOM 763 C CA . TYR A 1 99 ? -14.883 4.328 0.001 1 78.25 99 TYR A CA 1
ATOM 764 C C . TYR A 1 99 ? -15.438 3.891 1.35 1 78.25 99 TYR A C 1
ATOM 766 O O . TYR A 1 99 ? -15.969 4.711 2.102 1 78.25 99 TYR A O 1
ATOM 774 N N . LYS A 1 100 ? -15.453 2.736 1.612 1 81.12 100 LYS A N 1
ATOM 775 C CA . LYS A 1 100 ? -15.969 2.199 2.869 1 81.12 100 LYS A CA 1
ATOM 776 C C . LYS A 1 100 ? -15.023 2.498 4.023 1 81.12 100 LYS A C 1
ATOM 778 O O . LYS A 1 100 ? -15.453 2.631 5.172 1 81.12 100 LYS A O 1
ATOM 783 N N . LYS A 1 101 ? -13.773 2.584 3.662 1 88.19 101 LYS A N 1
ATOM 784 C CA . LYS A 1 101 ? -12.773 2.826 4.699 1 88.19 101 LYS A CA 1
ATOM 785 C C . LYS A 1 101 ? -11.617 3.668 4.168 1 88.19 101 LYS A C 1
ATOM 787 O O . LYS A 1 101 ? -11.094 3.396 3.084 1 88.19 101 LYS A O 1
ATOM 792 N N . TYR A 1 102 ? -11.258 4.621 4.918 1 91.62 102 TYR A N 1
ATOM 793 C CA . TYR A 1 102 ? -10.078 5.453 4.719 1 91.62 102 TYR A CA 1
ATOM 794 C C . TYR A 1 102 ? -9.492 5.906 6.051 1 91.62 102 TYR A C 1
ATOM 796 O O . TYR A 1 102 ? -10.023 6.824 6.688 1 91.62 102 TYR A O 1
ATOM 804 N N . VAL A 1 103 ? -8.484 5.277 6.512 1 94.56 103 VAL A N 1
ATOM 805 C CA . VAL A 1 103 ? -7.824 5.609 7.77 1 94.56 103 VAL A CA 1
ATOM 806 C C . VAL A 1 103 ? -6.355 5.941 7.512 1 94.56 103 VAL A C 1
ATOM 808 O O . VAL A 1 103 ? -5.605 5.105 7 1 94.56 103 VAL A O 1
ATOM 811 N N . LEU A 1 104 ? -5.996 7.117 7.879 1 96.75 104 LEU A N 1
ATOM 812 C CA . LEU A 1 104 ? -4.633 7.598 7.688 1 96.75 104 LEU A CA 1
ATOM 813 C C . LEU A 1 104 ? -3.797 7.375 8.945 1 96.75 104 LEU A C 1
ATOM 815 O O . LEU A 1 104 ? -4.23 7.715 10.047 1 96.75 104 LEU A O 1
ATOM 819 N N . HIS A 1 105 ? -2.619 6.766 8.828 1 98.56 105 HIS A N 1
ATOM 820 C CA . HIS A 1 105 ? -1.606 6.629 9.867 1 98.56 105 HIS A CA 1
ATOM 821 C C . HIS A 1 105 ? -0.357 7.434 9.531 1 98.56 105 HIS A C 1
ATOM 823 O O . HIS A 1 105 ? 0.167 7.34 8.414 1 98.56 105 HIS A O 1
ATOM 829 N N . VAL A 1 106 ? 0.111 8.188 10.492 1 98.75 106 VAL A N 1
ATOM 830 C CA . VAL A 1 106 ? 1.354 8.922 10.289 1 98.75 106 VAL A CA 1
ATOM 831 C C . VAL A 1 106 ? 2.268 8.75 11.5 1 98.75 106 VAL A C 1
ATOM 833 O O . VAL A 1 106 ? 1.804 8.773 12.641 1 98.75 106 VAL A O 1
ATOM 836 N N . SER A 1 107 ? 3.521 8.586 11.258 1 98.88 107 SER A N 1
ATOM 837 C CA . SER A 1 107 ? 4.535 8.586 12.305 1 98.88 107 SER A CA 1
ATOM 838 C C . SER A 1 107 ? 5.781 9.359 11.875 1 98.88 107 SER A C 1
ATOM 840 O O . SER A 1 107 ? 6.148 9.336 10.695 1 98.88 107 SER A O 1
ATOM 842 N N . VAL A 1 108 ? 6.348 9.992 12.805 1 98.88 108 VAL A N 1
ATOM 843 C CA . VAL A 1 108 ? 7.559 10.773 12.578 1 98.88 108 VAL A CA 1
ATOM 844 C C . VAL A 1 108 ? 8.617 10.391 13.602 1 98.88 108 VAL A C 1
ATOM 846 O O . VAL A 1 108 ? 8.359 10.414 14.812 1 98.88 108 VAL A O 1
ATOM 849 N N . THR A 1 109 ? 9.805 10.047 13.125 1 98.88 109 THR A N 1
ATOM 850 C CA . THR A 1 109 ? 10.891 9.688 14.023 1 98.88 109 THR A CA 1
ATOM 851 C C . THR A 1 109 ? 12.172 10.438 13.656 1 98.88 109 THR A C 1
ATOM 853 O O . THR A 1 109 ? 12.43 10.688 12.477 1 98.88 109 THR A O 1
ATOM 856 N N . PRO A 1 110 ? 12.945 10.766 14.664 1 98.62 110 PRO A N 1
ATOM 857 C CA . PRO A 1 110 ? 14.211 11.43 14.352 1 98.62 110 PRO A CA 1
ATOM 858 C C . PRO A 1 110 ? 15.133 10.57 13.492 1 98.62 110 PRO A C 1
ATOM 860 O O . PRO A 1 110 ? 15.188 9.344 13.664 1 98.62 110 PRO A O 1
ATOM 863 N N . LYS A 1 111 ? 15.828 11.18 12.555 1 97.56 111 LYS A N 1
ATOM 864 C CA . LYS A 1 111 ? 16.828 10.57 11.695 1 97.56 111 LYS A CA 1
ATOM 865 C C . LYS A 1 111 ? 17.906 11.578 11.297 1 97.56 111 LYS A C 1
ATOM 867 O O . LYS A 1 111 ? 17.672 12.422 10.43 1 97.56 111 LYS A O 1
ATOM 872 N N . GLY A 1 112 ? 19.141 11.477 11.852 1 96.56 112 GLY A N 1
ATOM 873 C CA . GLY A 1 112 ? 20.141 12.523 11.664 1 96.56 112 GLY A CA 1
ATOM 874 C C . GLY A 1 112 ? 19.641 13.891 12.078 1 96.56 112 GLY A C 1
ATOM 875 O O . GLY A 1 112 ? 19.156 14.07 13.203 1 96.56 112 GLY A O 1
ATOM 876 N N . ASN A 1 113 ? 19.828 14.828 11.141 1 97.06 113 ASN A N 1
ATOM 877 C CA . ASN A 1 113 ? 19.359 16.188 11.398 1 97.06 113 ASN A CA 1
ATOM 878 C C . ASN A 1 113 ? 17.906 16.375 10.977 1 97.06 113 ASN A C 1
ATOM 880 O O . ASN A 1 113 ? 17.297 17.422 11.234 1 97.06 113 ASN A O 1
ATOM 884 N N . GLY A 1 114 ? 17.422 15.359 10.297 1 98.19 114 GLY A N 1
ATOM 885 C CA . GLY A 1 114 ? 16.047 15.398 9.836 1 98.19 114 GLY A CA 1
ATOM 886 C C . GLY A 1 114 ? 15.156 14.383 10.531 1 98.19 114 GLY A C 1
ATOM 887 O O . GLY A 1 114 ? 15.219 14.227 11.75 1 98.19 114 GLY A O 1
ATOM 888 N N . SER A 1 115 ? 14.289 13.797 9.703 1 98.62 115 SER A N 1
ATOM 889 C CA . SER A 1 115 ? 13.359 12.812 10.25 1 98.62 115 SER A CA 1
ATOM 890 C C . SER A 1 115 ? 12.992 11.758 9.211 1 98.62 115 SER A C 1
ATOM 892 O O . SER A 1 115 ? 13.258 11.938 8.023 1 98.62 115 SER A O 1
ATOM 894 N N . GLU A 1 116 ? 12.523 10.656 9.719 1 98.12 116 GLU A N 1
ATOM 895 C CA . GLU A 1 116 ? 11.805 9.672 8.914 1 98.12 116 GLU A CA 1
ATOM 896 C C . GLU A 1 116 ? 10.297 9.805 9.094 1 98.12 116 GLU A C 1
ATOM 898 O O . GLU A 1 116 ? 9.789 9.75 10.211 1 98.12 116 GLU A O 1
ATOM 903 N N . VAL A 1 117 ? 9.617 9.992 7.965 1 98.38 117 VAL A N 1
ATOM 904 C CA . VAL A 1 117 ? 8.164 10.086 7.973 1 98.38 117 VAL A CA 1
ATOM 905 C C . VAL A 1 117 ? 7.562 8.828 7.344 1 98.38 117 VAL A C 1
ATOM 907 O O . VAL A 1 117 ? 7.906 8.469 6.215 1 98.38 117 VAL A O 1
ATOM 910 N N . LYS A 1 118 ? 6.723 8.164 8.055 1 98.44 118 LYS A N 1
ATOM 911 C CA . LYS A 1 118 ? 5.977 7.016 7.547 1 98.44 118 LYS A CA 1
ATOM 912 C C . LYS A 1 118 ? 4.484 7.316 7.473 1 98.44 118 LYS A C 1
ATOM 914 O O . LYS A 1 118 ? 3.904 7.855 8.422 1 98.44 118 LYS A O 1
ATOM 919 N N . VAL A 1 119 ? 3.941 6.973 6.355 1 98.44 119 VAL A N 1
ATOM 920 C CA . VAL A 1 119 ? 2.525 7.219 6.102 1 98.44 119 VAL A CA 1
ATOM 921 C C . VAL A 1 119 ? 1.857 5.934 5.617 1 98.44 119 VAL A C 1
ATOM 923 O O . VAL A 1 119 ? 2.439 5.184 4.828 1 98.44 119 VAL A O 1
ATOM 926 N N . ALA A 1 120 ? 0.647 5.711 6.102 1 98.25 120 ALA A N 1
ATOM 927 C CA . ALA A 1 120 ? -0.129 4.566 5.629 1 98.25 120 ALA A CA 1
ATOM 928 C C . ALA A 1 120 ? -1.613 4.91 5.535 1 98.25 120 ALA A C 1
ATOM 930 O O . ALA A 1 120 ? -2.133 5.668 6.359 1 98.25 120 ALA A O 1
ATOM 931 N N . VAL A 1 121 ? -2.287 4.336 4.527 1 96.44 121 VAL A N 1
ATOM 932 C CA . VAL A 1 121 ? -3.729 4.48 4.363 1 96.44 121 VAL A CA 1
ATOM 933 C C . VAL A 1 121 ? -4.387 3.1 4.344 1 96.44 121 VAL A C 1
ATOM 935 O O . VAL A 1 121 ? -4.102 2.283 3.463 1 96.44 121 VAL A O 1
ATOM 938 N N . GLU A 1 122 ? -5.219 2.855 5.328 1 95.81 122 GLU A N 1
ATOM 939 C CA . GLU A 1 122 ? -6.109 1.702 5.254 1 95.81 122 GLU A CA 1
ATOM 940 C C . GLU A 1 122 ? -7.336 2.006 4.398 1 95.81 122 GLU A C 1
ATOM 942 O O . GLU A 1 122 ? -7.965 3.055 4.559 1 95.81 122 GLU A O 1
ATOM 947 N N . TYR A 1 123 ? -7.688 1.07 3.512 1 92.62 123 TYR A N 1
ATOM 948 C CA . TYR A 1 123 ? -8.82 1.309 2.625 1 92.62 123 TYR A CA 1
ATOM 949 C C . TYR A 1 123 ? -9.68 0.059 2.492 1 92.62 123 TYR A C 1
ATOM 951 O O . TYR A 1 123 ? -9.227 -1.051 2.777 1 92.62 123 TYR A O 1
ATOM 959 N N . GLU A 1 124 ? -10.883 0.297 2.188 1 89.69 124 GLU A N 1
ATOM 960 C CA . GLU A 1 124 ? -11.828 -0.715 1.723 1 89.69 124 GLU A CA 1
ATOM 961 C C . GLU A 1 124 ? -12.727 -0.165 0.622 1 89.69 124 GLU A C 1
ATOM 963 O O . GLU A 1 124 ? -13.438 0.82 0.83 1 89.69 124 GLU A O 1
ATOM 968 N N . ASN A 1 125 ? -12.547 -0.749 -0.629 1 81.69 125 ASN A N 1
ATOM 969 C CA . ASN A 1 125 ? -13.383 -0.311 -1.741 1 81.69 125 ASN A CA 1
ATOM 970 C C . ASN A 1 125 ? -14.758 -0.972 -1.703 1 81.69 125 ASN A C 1
ATOM 972 O O . ASN A 1 125 ? -14.875 -2.156 -1.388 1 81.69 125 ASN A O 1
ATOM 976 N N . PRO A 1 126 ? -15.766 -0.117 -2.059 1 69.06 126 PRO A N 1
ATOM 977 C CA . PRO A 1 126 ? -17.125 -0.627 -1.926 1 69.06 126 PRO A CA 1
ATOM 978 C C . PRO A 1 126 ? -17.531 -1.544 -3.08 1 69.06 126 PRO A C 1
ATOM 980 O O . PRO A 1 126 ? -18.406 -2.398 -2.918 1 69.06 126 PRO A O 1
ATOM 983 N N . THR A 1 127 ? -16.844 -1.307 -4.215 1 71.75 127 THR A N 1
ATOM 984 C CA . THR A 1 127 ? -17.375 -2.059 -5.344 1 71.75 127 THR A CA 1
ATOM 985 C C . THR A 1 127 ? -16.375 -3.09 -5.836 1 71.75 127 THR A C 1
ATOM 987 O O . THR A 1 127 ? -15.156 -2.904 -5.684 1 71.75 127 THR A O 1
ATOM 990 N N . GLU A 1 128 ? -16.812 -4.203 -6.391 1 65.44 128 GLU A N 1
ATOM 991 C CA . GLU A 1 128 ? -16.078 -5.398 -6.812 1 65.44 128 GLU A CA 1
ATOM 992 C C . GLU A 1 128 ? -15.055 -5.07 -7.887 1 65.44 128 GLU A C 1
ATOM 994 O O . GLU A 1 128 ? -14.016 -5.73 -7.984 1 65.44 128 GLU A O 1
ATOM 999 N N . ASN A 1 129 ? -15.203 -4.074 -8.594 1 67.88 129 ASN A N 1
ATOM 1000 C CA . ASN A 1 129 ? -14.328 -3.924 -9.75 1 67.88 129 ASN A CA 1
ATOM 1001 C C . ASN A 1 129 ? -13.398 -2.725 -9.594 1 67.88 129 ASN A C 1
ATOM 1003 O O . ASN A 1 129 ? -12.695 -2.354 -10.539 1 67.88 129 ASN A O 1
ATOM 1007 N N . ASP A 1 130 ? -13.32 -2.414 -8.414 1 75.5 130 ASP A N 1
ATOM 1008 C CA . ASP A 1 130 ? -12.469 -1.242 -8.242 1 75.5 130 ASP A CA 1
ATOM 1009 C C . ASP A 1 130 ? -11 -1.646 -8.109 1 75.5 130 ASP A C 1
ATOM 1011 O O . ASP A 1 130 ? -10.68 -2.645 -7.461 1 75.5 130 ASP A O 1
ATOM 1015 N N . PRO A 1 131 ? -10.164 -0.891 -8.797 1 81.31 131 PRO A N 1
ATOM 1016 C CA . PRO A 1 131 ? -8.727 -1.098 -8.578 1 81.31 131 PRO A CA 1
ATOM 1017 C C . PRO A 1 131 ? -8.273 -0.662 -7.191 1 81.31 131 PRO A C 1
ATOM 1019 O O . PRO A 1 131 ? -9.055 -0.074 -6.438 1 81.31 131 PRO A O 1
ATOM 1022 N N . VAL A 1 132 ? -7.074 -1.168 -6.809 1 87.81 132 VAL A N 1
ATOM 1023 C CA . VAL A 1 132 ? -6.465 -0.607 -5.605 1 87.81 132 VAL A CA 1
ATOM 1024 C C . VAL A 1 132 ? -6.449 0.917 -5.695 1 87.81 132 VAL A C 1
ATOM 1026 O O . VAL A 1 132 ? -6.078 1.479 -6.73 1 87.81 132 VAL A O 1
ATOM 1029 N N . PRO A 1 133 ? -6.965 1.549 -4.719 1 88.25 133 PRO A N 1
ATOM 1030 C CA . PRO A 1 133 ? -6.984 3.012 -4.762 1 88.25 133 PRO A CA 1
ATOM 1031 C C . PRO A 1 133 ? -5.613 3.629 -4.492 1 88.25 133 PRO A C 1
ATOM 1033 O O . PRO A 1 133 ? -5.426 4.305 -3.479 1 88.25 133 PRO A O 1
ATOM 1036 N N . THR A 1 134 ? -4.711 3.492 -5.398 1 86.81 134 THR A N 1
ATOM 1037 C CA . THR A 1 134 ? -3.311 3.867 -5.238 1 86.81 134 THR A CA 1
ATOM 1038 C C . THR A 1 134 ? -3.166 5.383 -5.121 1 86.81 134 THR A C 1
ATOM 1040 O O . THR A 1 134 ? -2.201 5.875 -4.531 1 86.81 134 THR A O 1
ATOM 1043 N N . GLU A 1 135 ? -4.141 6.156 -5.617 1 86.25 135 GLU A N 1
ATOM 1044 C CA . GLU A 1 135 ? -4.113 7.613 -5.516 1 86.25 135 GLU A CA 1
ATOM 1045 C C . GLU A 1 135 ? -4.102 8.062 -4.059 1 86.25 135 GLU A C 1
ATOM 1047 O O . GLU A 1 135 ? -3.584 9.141 -3.742 1 86.25 135 GLU A O 1
ATOM 1052 N N . PHE A 1 136 ? -4.539 7.223 -3.152 1 88.81 136 PHE A N 1
ATOM 1053 C CA . PHE A 1 136 ? -4.609 7.59 -1.743 1 88.81 136 PHE A CA 1
ATOM 1054 C C . PHE A 1 136 ? -3.211 7.773 -1.163 1 88.81 136 PHE A C 1
ATOM 1056 O O . PHE A 1 136 ? -2.924 8.789 -0.531 1 88.81 136 PHE A O 1
ATOM 1063 N N . ILE A 1 137 ? -2.371 6.855 -1.479 1 93.94 137 ILE A N 1
ATOM 1064 C CA . ILE A 1 137 ? -1.039 6.926 -0.889 1 93.94 137 ILE A CA 1
ATOM 1065 C C . ILE A 1 137 ? -0.193 7.949 -1.642 1 93.94 137 ILE A C 1
ATOM 1067 O O . ILE A 1 137 ? 0.637 8.641 -1.044 1 93.94 137 ILE A O 1
ATOM 1071 N N . ASP A 1 138 ? -0.493 8.125 -2.9 1 89.31 138 ASP A N 1
ATOM 1072 C CA . ASP A 1 138 ? 0.211 9.141 -3.682 1 89.31 138 ASP A CA 1
ATOM 1073 C C . ASP A 1 138 ? -0.043 10.539 -3.123 1 89.31 138 ASP A C 1
ATOM 1075 O O . ASP A 1 138 ? 0.894 11.32 -2.928 1 89.31 138 ASP A O 1
ATOM 1079 N N . VAL A 1 139 ? -1.242 10.844 -2.857 1 88.19 139 VAL A N 1
ATOM 1080 C CA . VAL A 1 139 ? -1.62 12.18 -2.396 1 88.19 139 VAL A CA 1
ATOM 1081 C C . VAL A 1 139 ? -1.047 12.422 -1.003 1 88.19 139 VAL A C 1
ATOM 1083 O O . VAL A 1 139 ? -0.589 13.531 -0.7 1 88.19 139 VAL A O 1
ATOM 1086 N N . GLU A 1 140 ? -1.125 11.398 -0.186 1 94 140 GLU A N 1
ATOM 1087 C CA . GLU A 1 140 ? -0.637 11.578 1.178 1 94 140 GLU A CA 1
ATOM 1088 C C . GLU A 1 140 ? 0.876 11.773 1.201 1 94 140 GLU A C 1
ATOM 1090 O O . GLU A 1 140 ? 1.375 12.727 1.812 1 94 140 GLU A O 1
ATOM 1095 N N . VAL A 1 141 ? 1.589 10.898 0.504 1 94.56 141 VAL A N 1
ATOM 1096 C CA . VAL A 1 141 ? 3.045 10.992 0.484 1 94.56 141 VAL A CA 1
ATOM 1097 C C . VAL A 1 141 ? 3.469 12.336 -0.108 1 94.56 141 VAL A C 1
ATOM 1099 O O . VAL A 1 141 ? 4.305 13.039 0.465 1 94.56 141 VAL A O 1
ATOM 1102 N N . GLN A 1 142 ? 2.873 12.68 -1.248 1 91.88 142 GLN A N 1
ATOM 1103 C CA . GLN A 1 142 ? 3.221 13.945 -1.873 1 91.88 142 GLN A CA 1
ATOM 1104 C C . GLN A 1 142 ? 2.885 15.125 -0.957 1 91.88 142 GLN A C 1
ATOM 1106 O O . GLN A 1 142 ? 3.65 16.078 -0.865 1 91.88 142 GLN A O 1
ATOM 1111 N N . GLY A 1 143 ? 1.76 15.109 -0.309 1 93.69 143 GLY A N 1
ATOM 1112 C CA . GLY A 1 143 ? 1.379 16.156 0.614 1 93.69 143 GLY A CA 1
ATOM 1113 C C . GLY A 1 143 ? 2.379 16.359 1.737 1 93.69 143 GLY A C 1
ATOM 1114 O O . GLY A 1 143 ? 2.717 17.5 2.08 1 93.69 143 GLY A O 1
ATOM 1115 N N . PHE A 1 144 ? 2.854 15.297 2.275 1 96.31 144 PHE A N 1
ATOM 1116 C CA . PHE A 1 144 ? 3.779 15.414 3.395 1 96.31 144 PHE A CA 1
ATOM 1117 C C . PHE A 1 144 ? 5.164 15.82 2.912 1 96.31 144 PHE A C 1
ATOM 1119 O O . PHE A 1 144 ? 5.902 16.5 3.629 1 96.31 144 PHE A O 1
ATOM 1126 N N . LYS A 1 145 ? 5.539 15.398 1.707 1 94.19 145 LYS A N 1
ATOM 1127 C CA . LYS A 1 145 ? 6.762 15.93 1.112 1 94.19 145 LYS A CA 1
ATOM 1128 C C . LYS A 1 145 ? 6.664 17.438 0.913 1 94.19 145 LYS A C 1
ATOM 1130 O O . LYS A 1 145 ? 7.633 18.172 1.148 1 94.19 145 LYS A O 1
ATOM 1135 N N . ASP A 1 146 ? 5.496 17.859 0.429 1 95 146 ASP A N 1
ATOM 1136 C CA . ASP A 1 146 ? 5.27 19.297 0.268 1 95 146 ASP A CA 1
ATOM 1137 C C . ASP A 1 146 ? 5.367 20.016 1.607 1 95 146 ASP A C 1
ATOM 1139 O O . ASP A 1 146 ? 5.867 21.141 1.674 1 95 146 ASP A O 1
ATOM 1143 N N . LEU A 1 147 ? 4.852 19.422 2.617 1 97 147 LEU A N 1
ATOM 1144 C CA . LEU A 1 147 ? 4.973 20.016 3.947 1 97 147 LEU A CA 1
ATOM 1145 C C . LEU A 1 147 ? 6.438 20.188 4.332 1 97 147 LEU A C 1
ATOM 1147 O O . LEU A 1 147 ? 6.828 21.25 4.836 1 97 147 LEU A O 1
ATOM 1151 N N . ASP A 1 148 ? 7.203 19.172 4.121 1 97 148 ASP A N 1
ATOM 1152 C CA . ASP A 1 148 ? 8.633 19.266 4.414 1 97 148 ASP A CA 1
ATOM 1153 C C . ASP A 1 148 ? 9.273 20.422 3.646 1 97 148 ASP A C 1
ATOM 1155 O O . ASP A 1 148 ? 10.039 21.203 4.215 1 97 148 ASP A O 1
ATOM 1159 N N . ALA A 1 149 ? 8.961 20.453 2.344 1 95.94 149 ALA A N 1
ATOM 1160 C CA . ALA A 1 149 ? 9.492 21.531 1.51 1 95.94 149 ALA A CA 1
ATOM 1161 C C . ALA A 1 149 ? 9.086 22.906 2.051 1 95.94 149 ALA A C 1
ATOM 1163 O O . ALA A 1 149 ? 9.906 23.828 2.1 1 95.94 149 ALA A O 1
ATOM 1164 N N . TYR A 1 150 ? 7.91 23.016 2.459 1 97.38 150 TYR A N 1
ATOM 1165 C CA . TYR A 1 150 ? 7.395 24.25 3.027 1 97.38 150 TYR A CA 1
ATOM 1166 C C . TYR A 1 150 ? 8.172 24.641 4.277 1 97.38 150 TYR A C 1
ATOM 1168 O O . TYR A 1 150 ? 8.539 25.812 4.449 1 97.38 150 TYR A O 1
ATOM 1176 N N . LEU A 1 151 ? 8.43 23.672 5.109 1 97.31 151 LEU A N 1
ATOM 1177 C CA . LEU A 1 151 ? 9.078 23.922 6.391 1 97.31 151 LEU A CA 1
ATOM 1178 C C . LEU A 1 151 ? 10.539 24.328 6.199 1 97.31 151 LEU A C 1
ATOM 1180 O O . LEU A 1 151 ? 11.117 24.984 7.055 1 97.31 151 LEU A O 1
ATOM 1184 N N . GLN A 1 152 ? 11.086 23.906 5.074 1 95.75 152 GLN A N 1
ATOM 1185 C CA . GLN A 1 152 ? 12.477 24.25 4.789 1 95.75 152 GLN A CA 1
ATOM 1186 C C . GLN A 1 152 ? 12.594 25.688 4.32 1 95.75 152 GLN A C 1
ATOM 1188 O O . GLN A 1 152 ? 13.688 26.266 4.332 1 95.75 152 GLN A O 1
ATOM 1193 N N . ASN A 1 153 ? 11.609 26.234 3.84 1 90.94 153 ASN A N 1
ATOM 1194 C CA . ASN A 1 153 ? 11.648 27.609 3.32 1 90.94 153 ASN A CA 1
ATOM 1195 C C . ASN A 1 153 ? 11.102 28.609 4.336 1 90.94 153 ASN A C 1
ATOM 1197 O O . ASN A 1 153 ? 10.875 29.766 4.004 1 90.94 153 ASN A O 1
ATOM 1201 N N . LYS A 1 154 ? 10.961 28.141 5.52 1 79.31 154 LYS A N 1
ATOM 1202 C CA . LYS A 1 154 ? 10.555 29.047 6.586 1 79.31 154 LYS A CA 1
ATOM 1203 C C . LYS A 1 154 ? 11.758 29.484 7.422 1 79.31 154 LYS A C 1
ATOM 1205 O O . LYS A 1 154 ? 12.742 28.75 7.523 1 79.31 154 LYS A O 1
ATOM 1210 N N . MET B 1 1 ? 13.852 12.234 -2.611 1 73.88 1 MET B N 1
ATOM 1211 C CA . MET B 1 1 ? 13.945 11.383 -1.427 1 73.88 1 MET B CA 1
ATOM 1212 C C . MET B 1 1 ? 13.453 9.969 -1.727 1 73.88 1 MET B C 1
ATOM 1214 O O . MET B 1 1 ? 12.352 9.789 -2.252 1 73.88 1 MET B O 1
ATOM 1218 N N . PRO B 1 2 ? 14.281 9.016 -1.538 1 82.88 2 PRO B N 1
ATOM 1219 C CA . PRO B 1 2 ? 13.797 7.656 -1.8 1 82.88 2 PRO B CA 1
ATOM 1220 C C . PRO B 1 2 ? 12.586 7.285 -0.948 1 82.88 2 PRO B C 1
ATOM 1222 O O . PRO B 1 2 ? 12.422 7.797 0.162 1 82.88 2 PRO B O 1
ATOM 1225 N N . ILE B 1 3 ? 11.711 6.609 -1.505 1 91.69 3 ILE B N 1
ATOM 1226 C CA . ILE B 1 3 ? 10.523 6.168 -0.792 1 91.69 3 ILE B CA 1
ATOM 1227 C C . ILE B 1 3 ? 10.555 4.648 -0.626 1 91.69 3 ILE B C 1
ATOM 1229 O O . ILE B 1 3 ? 11.055 3.934 -1.498 1 91.69 3 ILE B O 1
ATOM 1233 N N . ARG B 1 4 ? 10.156 4.207 0.535 1 94.25 4 ARG B N 1
ATOM 1234 C CA . ARG B 1 4 ? 10.008 2.781 0.816 1 94.25 4 ARG B CA 1
ATOM 1235 C C . ARG B 1 4 ? 8.695 2.504 1.545 1 94.25 4 ARG B C 1
ATOM 1237 O O . ARG B 1 4 ? 8.125 3.398 2.174 1 94.25 4 ARG B O 1
ATOM 1244 N N . GLY B 1 5 ? 8.266 1.293 1.404 1 95.62 5 GLY B N 1
ATOM 1245 C CA . GLY B 1 5 ? 7.012 0.952 2.066 1 95.62 5 GLY B CA 1
ATOM 1246 C C . GLY B 1 5 ? 6.461 -0.397 1.644 1 95.62 5 GLY B C 1
ATOM 1247 O O . GLY B 1 5 ? 7.219 -1.278 1.228 1 95.62 5 GLY B O 1
ATOM 1248 N N . LYS B 1 6 ? 5.246 -0.586 1.98 1 97.44 6 LYS B N 1
ATOM 1249 C CA . LYS B 1 6 ? 4.527 -1.821 1.678 1 97.44 6 LYS B CA 1
ATOM 1250 C C . LYS B 1 6 ? 3.133 -1.526 1.128 1 97.44 6 LYS B C 1
ATOM 1252 O O . LYS B 1 6 ? 2.387 -0.734 1.707 1 97.44 6 LYS B O 1
ATOM 1257 N N . LEU B 1 7 ? 2.814 -2.102 -0.034 1 97.56 7 LEU B N 1
ATOM 1258 C CA . LEU B 1 7 ? 1.507 -1.978 -0.668 1 97.56 7 LEU B CA 1
ATOM 1259 C C . LEU B 1 7 ? 0.716 -3.275 -0.54 1 97.56 7 LEU B C 1
ATOM 1261 O O . LEU B 1 7 ? 1.194 -4.34 -0.935 1 97.56 7 LEU B O 1
ATOM 1265 N N . GLU B 1 8 ? -0.479 -3.17 -0.015 1 97.94 8 GLU B N 1
ATOM 1266 C CA . GLU B 1 8 ? -1.235 -4.387 0.264 1 97.94 8 GLU B CA 1
ATOM 1267 C C . GLU B 1 8 ? -2.641 -4.312 -0.326 1 97.94 8 GLU B C 1
ATOM 1269 O O . GLU B 1 8 ? -3.275 -3.254 -0.3 1 97.94 8 GLU B O 1
ATOM 1274 N N . GLY B 1 9 ? -3.119 -5.461 -0.823 1 96.38 9 GLY B N 1
ATOM 1275 C CA . GLY B 1 9 ? -4.496 -5.645 -1.258 1 96.38 9 GLY B CA 1
ATOM 1276 C C . GLY B 1 9 ? -5.004 -7.059 -1.044 1 96.38 9 GLY B C 1
ATOM 1277 O O . GLY B 1 9 ? -4.273 -8.023 -1.268 1 96.38 9 GLY B O 1
ATOM 1278 N N . GLY B 1 10 ? -6.219 -7.168 -0.584 1 96 10 GLY B N 1
ATOM 1279 C CA . GLY B 1 10 ? -6.887 -8.445 -0.391 1 96 10 GLY B CA 1
ATOM 1280 C C . GLY B 1 10 ? -8.266 -8.5 -1.026 1 96 10 GLY B C 1
ATOM 1281 O O . GLY B 1 10 ? -8.914 -7.469 -1.208 1 96 10 GLY B O 1
ATOM 1282 N N . PHE B 1 11 ? -8.68 -9.664 -1.329 1 95.56 11 PHE B N 1
ATOM 1283 C CA . PHE B 1 11 ? -9.992 -9.859 -1.946 1 95.56 11 PHE B CA 1
ATOM 1284 C C . PHE B 1 11 ? -10.516 -11.258 -1.658 1 95.56 11 PHE B C 1
ATOM 1286 O O . PHE B 1 11 ? -9.75 -12.148 -1.276 1 95.56 11 PHE B O 1
ATOM 1293 N N . GLU B 1 12 ? -11.758 -11.375 -1.799 1 95.38 12 GLU B N 1
ATOM 1294 C CA . GLU B 1 12 ? -12.375 -12.695 -1.705 1 95.38 12 GLU B CA 1
ATOM 1295 C C . GLU B 1 12 ? -12.383 -13.398 -3.061 1 95.38 12 GLU B C 1
ATOM 1297 O O . GLU B 1 12 ? -12.852 -12.836 -4.051 1 95.38 12 GLU B O 1
ATOM 1302 N N . ALA B 1 13 ? -11.883 -14.562 -3.139 1 96.75 13 ALA B N 1
ATOM 1303 C CA . ALA B 1 13 ? -11.859 -15.383 -4.348 1 96.75 13 ALA B CA 1
ATOM 1304 C C . ALA B 1 13 ? -12.969 -16.422 -4.332 1 96.75 13 ALA B C 1
ATOM 1306 O O . ALA B 1 13 ? -13.398 -16.875 -3.264 1 96.75 13 ALA B O 1
ATOM 1307 N N . LYS B 1 14 ? -13.398 -16.844 -5.48 1 97.5 14 LYS B N 1
ATOM 1308 C CA . LYS B 1 14 ? -14.398 -17.906 -5.613 1 97.5 14 LYS B CA 1
ATOM 1309 C C . LYS B 1 14 ? -13.766 -19.281 -5.434 1 97.5 14 LYS B C 1
ATOM 1311 O O . LYS B 1 14 ? -14.43 -20.219 -4.992 1 97.5 14 LYS B O 1
ATOM 1316 N N . SER B 1 15 ? -12.555 -19.422 -5.73 1 98.38 15 SER B N 1
ATOM 1317 C CA . SER B 1 15 ? -11.844 -20.688 -5.574 1 98.38 15 SER B CA 1
ATOM 1318 C C . SER B 1 15 ? -11.586 -20.984 -4.105 1 98.38 15 SER B C 1
ATOM 1320 O O . SER B 1 15 ? -11.242 -20.094 -3.328 1 98.38 15 SER B O 1
ATOM 1322 N N . SER B 1 16 ? -11.664 -22.266 -3.762 1 98.62 16 SER B N 1
ATOM 1323 C CA . SER B 1 16 ? -11.328 -22.672 -2.398 1 98.62 16 SER B CA 1
ATOM 1324 C C . SER B 1 16 ? -9.859 -22.406 -2.086 1 98.62 16 SER B C 1
ATOM 1326 O O . SER B 1 16 ? -9.039 -22.281 -2.996 1 98.62 16 SER B O 1
ATOM 1328 N N . ALA B 1 17 ? -9.562 -22.344 -0.802 1 98.62 17 ALA B N 1
ATOM 1329 C CA . ALA B 1 17 ? -8.18 -22.125 -0.382 1 98.62 17 ALA B CA 1
ATOM 1330 C C . ALA B 1 17 ? -7.258 -23.203 -0.926 1 98.62 17 ALA B C 1
ATOM 1332 O O . ALA B 1 17 ? -6.148 -22.922 -1.376 1 98.62 17 ALA B O 1
ATOM 1333 N N . ASP B 1 18 ? -7.711 -24.438 -0.908 1 98.38 18 ASP B N 1
ATOM 1334 C CA . ASP B 1 18 ? -6.895 -25.531 -1.412 1 98.38 18 ASP B CA 1
ATOM 1335 C C . ASP B 1 18 ? -6.629 -25.391 -2.908 1 98.38 18 ASP B C 1
ATOM 1337 O O . ASP B 1 18 ? -5.496 -25.562 -3.363 1 98.38 18 ASP B O 1
ATOM 1341 N N . MET B 1 19 ? -7.691 -25.078 -3.613 1 98.31 19 MET B N 1
ATOM 1342 C CA . MET B 1 19 ? -7.559 -24.938 -5.059 1 98.31 19 MET B CA 1
ATOM 1343 C C . MET B 1 19 ? -6.625 -23.781 -5.414 1 98.31 19 MET B C 1
ATOM 1345 O O . MET B 1 19 ? -5.719 -23.938 -6.23 1 98.31 19 MET B O 1
ATOM 1349 N N . PHE B 1 20 ? -6.871 -22.656 -4.871 1 98.69 20 PHE B N 1
ATOM 1350 C CA . PHE B 1 20 ? -6.07 -21.469 -5.129 1 98.69 20 PHE B CA 1
ATOM 1351 C C . PHE B 1 20 ? -4.613 -21.703 -4.75 1 98.69 20 PHE B C 1
ATOM 1353 O O . PHE B 1 20 ? -3.707 -21.391 -5.527 1 98.69 20 PHE B O 1
ATOM 1360 N N . TRP B 1 21 ? -4.367 -22.234 -3.578 1 98.75 21 TRP B N 1
ATOM 1361 C CA . TRP B 1 21 ? -3.021 -22.484 -3.072 1 98.75 21 TRP B CA 1
ATOM 1362 C C . TRP B 1 21 ? -2.285 -23.484 -3.961 1 98.75 21 TRP B C 1
ATOM 1364 O O . TRP B 1 21 ? -1.111 -23.297 -4.285 1 98.75 21 TRP B O 1
ATOM 1374 N N . GLY B 1 22 ? -2.979 -24.547 -4.34 1 98.19 22 GLY B N 1
ATOM 1375 C CA . GLY B 1 22 ? -2.377 -25.516 -5.254 1 98.19 22 GLY B CA 1
ATOM 1376 C C . GLY B 1 22 ? -1.894 -24.875 -6.547 1 98.19 22 GLY B C 1
ATOM 1377 O O . GLY B 1 22 ? -0.797 -25.188 -7.02 1 98.19 22 GLY B O 1
ATOM 1378 N N . ALA B 1 23 ? -2.742 -24.047 -7.059 1 98.06 23 ALA B N 1
ATOM 1379 C CA . ALA B 1 23 ? -2.365 -23.344 -8.281 1 98.06 23 ALA B CA 1
ATOM 1380 C C . ALA B 1 23 ? -1.15 -22.453 -8.047 1 98.06 23 ALA B C 1
ATOM 1382 O O . ALA B 1 23 ? -0.22 -22.422 -8.859 1 98.06 23 ALA B O 1
ATOM 1383 N N . LEU B 1 24 ? -1.099 -21.688 -6.934 1 98 24 LEU B N 1
ATOM 1384 C CA . LEU B 1 24 ? 0.01 -20.797 -6.594 1 98 24 LEU B CA 1
ATOM 1385 C C . LEU B 1 24 ? 1.306 -21.594 -6.434 1 98 24 LEU B C 1
ATOM 1387 O O . LEU B 1 24 ? 2.369 -21.141 -6.859 1 98 24 LEU B O 1
ATOM 1391 N N . ARG B 1 25 ? 1.224 -22.766 -5.867 1 97.94 25 ARG B N 1
ATOM 1392 C CA . ARG B 1 25 ? 2.406 -23.594 -5.621 1 97.94 25 ARG B CA 1
ATOM 1393 C C . ARG B 1 25 ? 2.934 -24.188 -6.922 1 97.94 25 ARG B C 1
ATOM 1395 O O . ARG B 1 25 ? 4.051 -24.703 -6.961 1 97.94 25 ARG B O 1
ATOM 1402 N N . ASN B 1 26 ? 2.102 -24.062 -7.953 1 97.06 26 ASN B N 1
ATOM 1403 C CA . ASN B 1 26 ? 2.508 -24.531 -9.266 1 97.06 26 ASN B CA 1
ATOM 1404 C C . ASN B 1 26 ? 2.521 -23.406 -10.297 1 97.06 26 ASN B C 1
ATOM 1406 O O . ASN B 1 26 ? 2.369 -23.641 -11.492 1 97.06 26 ASN B O 1
ATOM 1410 N N . TRP B 1 27 ? 2.676 -22.203 -9.812 1 96.81 27 TRP B N 1
ATOM 1411 C CA . TRP B 1 27 ? 2.566 -21.031 -10.664 1 96.81 27 TRP B CA 1
ATOM 1412 C C . TRP B 1 27 ? 3.549 -21.109 -11.828 1 96.81 27 TRP B C 1
ATOM 1414 O O . TRP B 1 27 ? 3.229 -20.688 -12.945 1 96.81 27 TRP B O 1
ATOM 1424 N N . TYR B 1 28 ? 4.789 -21.609 -11.625 1 96.25 28 TYR B N 1
ATOM 1425 C CA . TYR B 1 28 ? 5.859 -21.594 -12.609 1 96.25 28 TYR B CA 1
ATOM 1426 C C . TYR B 1 28 ? 5.527 -22.484 -13.797 1 96.25 28 TYR B C 1
ATOM 1428 O O . TYR B 1 28 ? 6.086 -22.328 -14.883 1 96.25 28 TYR B O 1
ATOM 1436 N N . THR B 1 29 ? 4.625 -23.469 -13.602 1 96.06 29 THR B N 1
ATOM 1437 C CA . THR B 1 29 ? 4.148 -24.297 -14.703 1 96.06 29 THR B CA 1
ATOM 1438 C C . THR B 1 29 ? 2.809 -23.781 -15.227 1 96.06 29 THR B C 1
ATOM 1440 O O . THR B 1 29 ? 2.561 -23.797 -16.438 1 96.06 29 THR B O 1
ATOM 1443 N N . LEU B 1 30 ? 2.023 -23.312 -14.375 1 96.69 30 LEU B N 1
ATOM 1444 C CA . LEU B 1 30 ? 0.648 -22.938 -14.695 1 96.69 30 LEU B CA 1
ATOM 1445 C C . LEU B 1 30 ? 0.596 -21.594 -15.406 1 96.69 30 LEU B C 1
ATOM 1447 O O . LEU B 1 30 ? -0.121 -21.438 -16.391 1 96.69 30 LEU B O 1
ATOM 1451 N N . PHE B 1 31 ? 1.311 -20.562 -14.945 1 96.38 31 PHE B N 1
ATOM 1452 C CA . PHE B 1 31 ? 1.151 -19.188 -15.414 1 96.38 31 PHE B CA 1
ATOM 1453 C C . PHE B 1 31 ? 1.556 -19.062 -16.875 1 96.38 31 PHE B C 1
ATOM 1455 O O . PHE B 1 31 ? 0.844 -18.453 -17.672 1 96.38 31 PHE B O 1
ATOM 1462 N N . PRO B 1 32 ? 2.672 -19.719 -17.328 1 95.69 32 PRO B N 1
ATOM 1463 C CA . PRO B 1 32 ? 3.029 -19.625 -18.75 1 95.69 32 PRO B CA 1
ATOM 1464 C C . PRO B 1 32 ? 1.973 -20.219 -19.672 1 95.69 32 PRO B C 1
ATOM 1466 O O . PRO B 1 32 ? 1.859 -19.828 -20.828 1 95.69 32 PRO B O 1
ATOM 1469 N N . LYS B 1 33 ? 1.153 -21.125 -19.188 1 94.75 33 LYS B N 1
ATOM 1470 C CA . LYS B 1 33 ? 0.11 -21.781 -19.969 1 94.75 33 LYS B CA 1
ATOM 1471 C C . LYS B 1 33 ? -1.194 -20.984 -19.922 1 94.75 33 LYS B C 1
ATOM 1473 O O . LYS B 1 33 ? -1.88 -20.844 -20.938 1 94.75 33 LYS B O 1
ATOM 1478 N N . ALA B 1 34 ? -1.468 -20.5 -18.781 1 94.5 34 ALA B N 1
ATOM 1479 C CA . ALA B 1 34 ? -2.748 -19.844 -18.531 1 94.5 34 ALA B CA 1
ATOM 1480 C C . ALA B 1 34 ? -2.715 -18.391 -18.984 1 94.5 34 ALA B C 1
ATOM 1482 O O . ALA B 1 34 ? -3.732 -17.844 -19.438 1 94.5 34 ALA B O 1
ATOM 1483 N N . PHE B 1 35 ? -1.544 -17.703 -18.844 1 95.31 35 PHE B N 1
ATOM 1484 C CA . PHE B 1 35 ? -1.434 -16.266 -19.109 1 95.31 35 PHE B CA 1
ATOM 1485 C C . PHE B 1 35 ? -0.346 -15.984 -20.141 1 95.31 35 PHE B C 1
ATOM 1487 O O . PHE B 1 35 ? 0.578 -15.211 -19.875 1 95.31 35 PHE B O 1
ATOM 1494 N N . THR B 1 36 ? -0.549 -16.391 -21.328 1 92.88 36 THR B N 1
ATOM 1495 C CA . THR B 1 36 ? 0.444 -16.391 -22.391 1 92.88 36 THR B CA 1
ATOM 1496 C C . THR B 1 36 ? 0.731 -14.969 -22.859 1 92.88 36 THR B C 1
ATOM 1498 O O . THR B 1 36 ? 1.785 -14.703 -23.438 1 92.88 36 THR B O 1
ATOM 1501 N N . SER B 1 37 ? -0.183 -14.102 -22.625 1 91.81 37 SER B N 1
ATOM 1502 C CA . SER B 1 37 ? 0.042 -12.719 -23.016 1 91.81 37 SER B CA 1
ATOM 1503 C C . SER B 1 37 ? 1.028 -12.031 -22.078 1 91.81 37 SER B C 1
ATOM 1505 O O . SER B 1 37 ? 1.584 -10.977 -22.406 1 91.81 37 SER B O 1
ATOM 1507 N N . VAL B 1 38 ? 1.304 -12.625 -20.891 1 90.75 38 VAL B N 1
ATOM 1508 C CA . VAL B 1 38 ? 2.158 -12 -19.891 1 90.75 38 VAL B CA 1
ATOM 1509 C C . VAL B 1 38 ? 3.473 -12.773 -19.781 1 90.75 38 VAL B C 1
ATOM 1511 O O . VAL B 1 38 ? 4.551 -12.172 -19.75 1 90.75 38 VAL B O 1
ATOM 1514 N N . TYR B 1 39 ? 3.381 -14.086 -19.766 1 94.12 39 TYR B N 1
ATOM 1515 C CA . TYR B 1 39 ? 4.543 -14.938 -19.531 1 94.12 39 TYR B CA 1
ATOM 1516 C C . TYR B 1 39 ? 4.973 -15.641 -20.812 1 94.12 39 TYR B C 1
ATOM 1518 O O . TYR B 1 39 ? 4.168 -16.328 -21.453 1 94.12 39 TYR B O 1
ATOM 1526 N N . LYS B 1 40 ? 6.234 -15.531 -21.094 1 93 40 LYS B N 1
ATOM 1527 C CA . LYS B 1 40 ? 6.793 -16.312 -22.203 1 93 40 LYS B CA 1
ATOM 1528 C C . LYS B 1 40 ? 7.309 -17.656 -21.719 1 93 40 LYS B C 1
ATOM 1530 O O . LYS B 1 40 ? 7.051 -18.688 -22.344 1 93 40 LYS B O 1
ATOM 1535 N N . ALA B 1 41 ? 8.07 -17.516 -20.688 1 94.5 41 ALA B N 1
ATOM 1536 C CA . ALA B 1 41 ? 8.602 -18.734 -20.109 1 94.5 41 ALA B CA 1
ATOM 1537 C C . ALA B 1 41 ? 8.969 -18.531 -18.641 1 94.5 41 ALA B C 1
ATOM 1539 O O . ALA B 1 41 ? 9.312 -17.422 -18.234 1 94.5 41 ALA B O 1
ATOM 1540 N N . VAL B 1 42 ? 8.812 -19.578 -17.844 1 96.25 42 VAL B N 1
ATOM 1541 C CA . VAL B 1 42 ? 9.336 -19.609 -16.484 1 96.25 42 VAL B CA 1
ATOM 1542 C C . VAL B 1 42 ? 10.164 -20.875 -16.281 1 96.25 42 VAL B C 1
ATOM 1544 O O . VAL B 1 42 ? 9.695 -21.984 -16.547 1 96.25 42 VAL B O 1
ATOM 1547 N N . GLU B 1 43 ? 11.406 -20.641 -15.836 1 96.44 43 GLU B N 1
ATOM 1548 C CA . GLU B 1 43 ? 12.312 -21.766 -15.609 1 96.44 43 GLU B CA 1
ATOM 1549 C C . GLU B 1 43 ? 12.781 -21.812 -14.156 1 96.44 43 GLU B C 1
ATOM 1551 O O . GLU B 1 43 ? 13.172 -20.797 -13.594 1 96.44 43 GLU B O 1
ATOM 1556 N N . VAL B 1 44 ? 12.719 -22.984 -13.594 1 96.94 44 VAL B N 1
ATOM 1557 C CA . VAL B 1 44 ? 13.398 -23.188 -12.312 1 96.94 44 VAL B CA 1
ATOM 1558 C C . VAL B 1 44 ? 14.906 -23.281 -12.539 1 96.94 44 VAL B C 1
ATOM 1560 O O . VAL B 1 44 ? 15.375 -24.234 -13.18 1 96.94 44 VAL B O 1
ATOM 1563 N N . VAL B 1 45 ? 15.648 -22.344 -11.992 1 95.06 45 VAL B N 1
ATOM 1564 C CA . VAL B 1 45 ? 17.062 -22.312 -12.328 1 95.06 45 VAL B CA 1
ATOM 1565 C C . VAL B 1 45 ? 17.891 -22.781 -11.125 1 95.06 45 VAL B C 1
ATOM 1567 O O . VAL B 1 45 ? 19.078 -23.109 -11.266 1 95.06 45 VAL B O 1
ATOM 1570 N N . GLU B 1 46 ? 17.375 -22.766 -10 1 95.88 46 GLU B N 1
ATOM 1571 C CA . GLU B 1 46 ? 17.938 -23.328 -8.781 1 95.88 46 GLU B CA 1
ATOM 1572 C C . GLU B 1 46 ? 16.859 -23.953 -7.906 1 95.88 46 GLU B C 1
ATOM 1574 O O . GLU B 1 46 ? 15.766 -23.391 -7.77 1 95.88 46 GLU B O 1
ATOM 1579 N N . GLY B 1 47 ? 17.078 -25.125 -7.348 1 97.06 47 GLY B N 1
ATOM 1580 C CA . GLY B 1 47 ? 16.125 -25.781 -6.477 1 97.06 47 GLY B CA 1
ATOM 1581 C C . GLY B 1 47 ? 15.062 -26.562 -7.242 1 97.06 47 GLY B C 1
ATOM 1582 O O . GLY B 1 47 ? 15.281 -26.969 -8.383 1 97.06 47 GLY B O 1
ATOM 1583 N N . ASP B 1 48 ? 13.914 -26.891 -6.602 1 97.5 48 ASP B N 1
ATOM 1584 C CA . ASP B 1 48 ? 12.906 -27.766 -7.195 1 97.5 48 ASP B CA 1
ATOM 1585 C C . ASP B 1 48 ? 11.625 -27 -7.512 1 97.5 48 ASP B C 1
ATOM 1587 O O . ASP B 1 48 ? 10.602 -27.594 -7.863 1 97.5 48 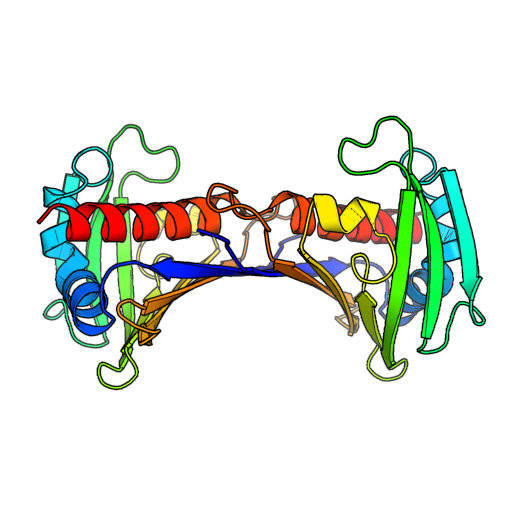ASP B O 1
ATOM 1591 N N . GLY B 1 49 ? 11.602 -25.734 -7.246 1 97.06 49 GLY B N 1
ATOM 1592 C CA . GLY B 1 49 ? 10.445 -24.906 -7.527 1 97.06 49 GLY B CA 1
ATOM 1593 C C . GLY B 1 49 ? 9.438 -24.875 -6.391 1 97.06 49 GLY B C 1
ATOM 1594 O O . GLY B 1 49 ? 8.43 -24.172 -6.469 1 97.06 49 GLY B O 1
ATOM 1595 N N . LYS B 1 50 ? 9.734 -25.516 -5.277 1 97.38 50 LYS B N 1
ATOM 1596 C CA . LYS B 1 50 ? 8.773 -25.625 -4.18 1 97.38 50 LYS B CA 1
ATOM 1597 C C . LYS B 1 50 ? 9.406 -25.188 -2.859 1 97.38 50 LYS B C 1
ATOM 1599 O O . LYS B 1 50 ? 8.766 -24.484 -2.068 1 97.38 50 LYS B O 1
ATOM 1604 N N . ALA B 1 51 ? 10.672 -25.484 -2.684 1 97.56 51 ALA B N 1
ATOM 1605 C CA . ALA B 1 51 ? 11.344 -25.266 -1.404 1 97.56 51 ALA B CA 1
ATOM 1606 C C . ALA B 1 51 ? 11.922 -23.844 -1.323 1 97.56 51 ALA B C 1
ATOM 1608 O O . ALA B 1 51 ? 12.188 -23.219 -2.352 1 97.56 51 ALA B O 1
ATOM 1609 N N . VAL B 1 52 ? 12.062 -23.406 -0.028 1 97.62 52 VAL B N 1
ATOM 1610 C CA . VAL B 1 52 ? 12.781 -22.172 0.239 1 97.62 52 VAL B CA 1
ATOM 1611 C C . VAL B 1 52 ? 14.148 -22.203 -0.45 1 97.62 52 VAL B C 1
ATOM 1613 O O . VAL B 1 52 ? 14.836 -23.234 -0.425 1 97.62 52 VAL B O 1
ATOM 1616 N N . GLY B 1 53 ? 14.484 -21.109 -1.134 1 96.31 53 GLY B N 1
ATOM 1617 C CA . GLY B 1 53 ? 15.758 -21.016 -1.824 1 96.31 53 GLY B CA 1
AT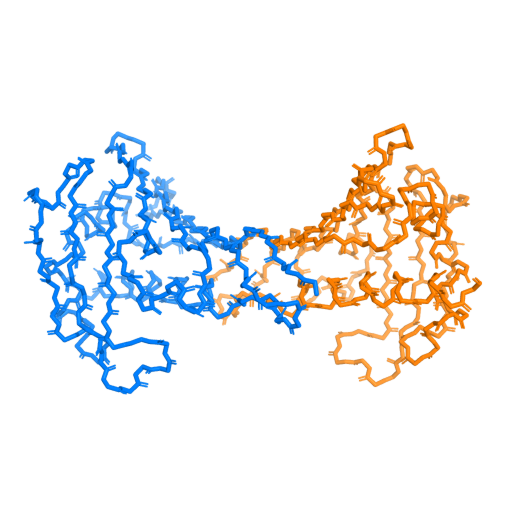OM 1618 C C . GLY B 1 53 ? 15.648 -21.312 -3.311 1 96.31 53 GLY B C 1
ATOM 1619 O O . GLY B 1 53 ? 16.578 -21.016 -4.07 1 96.31 53 GLY B O 1
ATOM 1620 N N . SER B 1 54 ? 14.516 -21.938 -3.814 1 97.25 54 SER B N 1
ATOM 1621 C CA . SER B 1 54 ? 14.32 -22.125 -5.246 1 97.25 54 SER B CA 1
ATOM 1622 C C . SER B 1 54 ? 14.312 -20.781 -5.984 1 97.25 54 SER B C 1
ATOM 1624 O O . SER B 1 54 ? 13.75 -19.812 -5.5 1 97.25 54 SER B O 1
ATOM 1626 N N . VAL B 1 55 ? 14.961 -20.719 -7.184 1 95.5 55 VAL B N 1
ATOM 1627 C CA . VAL B 1 55 ? 15.086 -19.5 -7.988 1 95.5 55 VAL B CA 1
ATOM 1628 C C . VAL B 1 55 ? 14.453 -19.719 -9.359 1 95.5 55 VAL B C 1
ATOM 1630 O O . VAL B 1 55 ? 14.641 -20.781 -9.977 1 95.5 55 VAL B O 1
ATOM 1633 N N . PHE B 1 56 ? 13.711 -18.75 -9.75 1 95.44 56 PHE B N 1
ATOM 1634 C CA . PHE B 1 56 ? 13.047 -18.781 -11.055 1 95.44 56 PHE B CA 1
ATOM 1635 C C . PHE B 1 56 ? 13.609 -17.703 -11.969 1 95.44 56 PHE B C 1
ATOM 1637 O O . PHE B 1 56 ? 13.875 -16.578 -11.523 1 95.44 56 PHE B O 1
ATOM 1644 N N . HIS B 1 57 ? 13.805 -18.078 -13.219 1 93.56 57 HIS B N 1
ATOM 1645 C CA . HIS B 1 57 ? 13.969 -17.094 -14.289 1 93.56 57 HIS B CA 1
ATOM 1646 C C . HIS B 1 57 ? 12.68 -16.906 -15.07 1 93.56 57 HIS B C 1
ATOM 1648 O O . HIS B 1 57 ? 12.172 -17.859 -15.68 1 93.56 57 HIS B O 1
ATOM 1654 N N . VAL B 1 58 ? 12.141 -15.766 -15.023 1 92.75 58 VAL B N 1
ATOM 1655 C CA . VAL B 1 58 ? 10.867 -15.461 -15.672 1 92.75 58 VAL B CA 1
ATOM 1656 C C . VAL B 1 58 ? 11.102 -14.594 -16.906 1 92.75 58 VAL B C 1
ATOM 1658 O O . VAL B 1 58 ? 11.609 -13.477 -16.797 1 92.75 58 VAL B O 1
ATOM 1661 N N . SER B 1 59 ? 10.727 -15.102 -18.078 1 92 59 SER B N 1
ATOM 1662 C CA . SER B 1 59 ? 10.695 -14.328 -19.312 1 92 59 SER B CA 1
ATOM 1663 C C . SER B 1 59 ? 9.32 -13.711 -19.547 1 92 59 SER B C 1
ATOM 1665 O O . SER B 1 59 ? 8.312 -14.422 -19.594 1 92 59 SER B O 1
ATOM 1667 N N . ILE B 1 60 ? 9.328 -12.438 -19.594 1 89.38 60 ILE B N 1
ATOM 1668 C CA . ILE B 1 60 ? 8.086 -11.68 -19.656 1 89.38 60 ILE B CA 1
ATOM 1669 C C . ILE B 1 60 ? 7.855 -11.188 -21.078 1 89.38 60 ILE B C 1
ATOM 1671 O O . ILE B 1 60 ? 8.805 -10.969 -21.828 1 89.38 60 ILE B O 1
ATOM 1675 N N . SER B 1 61 ? 6.586 -11.055 -21.422 1 88.69 61 SER B N 1
ATOM 1676 C CA . SER B 1 61 ? 6.195 -10.625 -22.75 1 88.69 61 SER B CA 1
ATOM 1677 C C . SER B 1 61 ? 6.879 -9.312 -23.125 1 88.69 61 SER B C 1
ATOM 1679 O O . SER B 1 61 ? 7.098 -8.453 -22.281 1 88.69 61 SER B O 1
ATOM 1681 N N . GLU B 1 62 ? 7.066 -9.062 -24.422 1 84.19 62 GLU B N 1
ATOM 1682 C CA . GLU B 1 62 ? 7.746 -7.875 -24.938 1 84.19 62 GLU B CA 1
ATOM 1683 C C . GLU B 1 62 ? 6.914 -6.621 -24.719 1 84.19 62 GLU B C 1
ATOM 1685 O O . GLU B 1 62 ? 7.445 -5.508 -24.703 1 84.19 62 GLU B O 1
ATOM 1690 N N . ASP B 1 63 ? 5.73 -6.832 -24.5 1 82.06 63 ASP B N 1
ATOM 1691 C CA . ASP B 1 63 ? 4.809 -5.707 -24.344 1 82.06 63 ASP B CA 1
ATOM 1692 C C . ASP B 1 63 ? 4.816 -5.191 -22.906 1 82.06 63 ASP B C 1
ATOM 1694 O O . ASP B 1 63 ? 4.219 -4.156 -22.609 1 82.06 63 ASP B O 1
ATOM 1698 N N . SER B 1 64 ? 5.59 -5.883 -22.047 1 77.25 64 SER B N 1
ATOM 1699 C CA . SER B 1 64 ? 5.66 -5.441 -20.656 1 77.25 64 SER B CA 1
ATOM 1700 C C . SER B 1 64 ? 6.453 -4.141 -20.531 1 77.25 64 SER B C 1
ATOM 1702 O O . SER B 1 64 ? 7.555 -4.027 -21.062 1 77.25 64 SER B O 1
ATOM 1704 N N . PRO B 1 65 ? 5.875 -3.186 -19.828 1 73 65 PRO B N 1
ATOM 1705 C CA . PRO B 1 65 ? 6.609 -1.941 -19.594 1 73 65 PRO B CA 1
ATOM 1706 C C . PRO B 1 65 ? 7.617 -2.053 -18.453 1 73 65 PRO B C 1
ATOM 1708 O O . PRO B 1 65 ? 8.383 -1.121 -18.203 1 73 65 PRO B O 1
ATOM 1711 N N . PHE B 1 66 ? 7.637 -3.129 -17.797 1 71.12 66 PHE B N 1
ATOM 1712 C CA . PHE B 1 66 ? 8.422 -3.238 -16.578 1 71.12 66 PHE B CA 1
ATOM 1713 C C . PHE B 1 66 ? 9.758 -3.93 -16.844 1 71.12 66 PHE B C 1
ATOM 1715 O O . PHE B 1 66 ? 10.82 -3.406 -16.5 1 71.12 66 PHE B O 1
ATOM 1722 N N . ALA B 1 67 ? 9.703 -5.125 -17.297 1 76.56 67 ALA B N 1
ATOM 1723 C CA . ALA B 1 67 ? 10.922 -5.906 -17.5 1 76.56 67 ALA B CA 1
ATOM 1724 C C . ALA B 1 67 ? 10.711 -6.984 -18.547 1 76.56 67 ALA B C 1
ATOM 1726 O O . ALA B 1 67 ? 9.578 -7.418 -18.797 1 76.56 67 ALA B O 1
ATOM 1727 N N . LYS B 1 68 ? 11.836 -7.332 -19.078 1 83.31 68 LYS B N 1
ATOM 1728 C CA . LYS B 1 68 ? 11.781 -8.445 -20.031 1 83.31 68 LYS B CA 1
ATOM 1729 C C . LYS B 1 68 ? 12.133 -9.766 -19.344 1 83.31 68 LYS B C 1
ATOM 1731 O O . LYS B 1 68 ? 11.727 -10.836 -19.812 1 83.31 68 LYS B O 1
ATOM 1736 N N . SER B 1 69 ? 12.93 -9.594 -18.391 1 86.5 69 SER B N 1
ATOM 1737 C CA . SER B 1 69 ? 13.352 -10.766 -17.641 1 86.5 69 SER B CA 1
ATOM 1738 C C . SER B 1 69 ? 13.539 -10.445 -16.172 1 86.5 69 SER B C 1
ATOM 1740 O O . SER B 1 69 ? 14.055 -9.383 -15.82 1 86.5 69 SER B O 1
ATOM 1742 N N . VAL B 1 70 ? 13.055 -11.344 -15.312 1 87.38 70 VAL B N 1
ATOM 1743 C CA . VAL B 1 70 ? 13.234 -11.164 -13.875 1 87.38 70 VAL B CA 1
ATOM 1744 C C . VAL B 1 70 ? 13.617 -12.5 -13.234 1 87.38 70 VAL B C 1
ATOM 1746 O O . VAL B 1 70 ? 13.273 -13.562 -13.758 1 87.38 70 VAL B O 1
ATOM 1749 N N . ARG B 1 71 ? 14.375 -12.406 -12.234 1 90.12 71 ARG B N 1
ATOM 1750 C CA . ARG B 1 71 ? 14.648 -13.562 -11.375 1 90.12 71 ARG B CA 1
ATOM 1751 C C . ARG B 1 71 ? 13.922 -13.43 -10.047 1 90.12 71 ARG B C 1
ATOM 1753 O O . ARG B 1 71 ? 13.883 -12.352 -9.453 1 90.12 71 ARG B O 1
ATOM 1760 N N . GLU B 1 72 ? 13.359 -14.539 -9.617 1 93.38 72 GLU B N 1
ATOM 1761 C CA . GLU B 1 72 ? 12.617 -14.57 -8.359 1 93.38 72 GLU B CA 1
ATOM 1762 C C . GLU B 1 72 ? 13.062 -15.742 -7.492 1 93.38 72 GLU B C 1
ATOM 1764 O O . GLU B 1 72 ? 13.383 -16.812 -8 1 93.38 72 GLU B O 1
ATOM 1769 N N . LYS B 1 73 ? 13.133 -15.484 -6.207 1 94.75 73 LYS B N 1
ATOM 1770 C CA . LYS B 1 73 ? 13.555 -16.5 -5.25 1 94.75 73 LYS B CA 1
ATOM 1771 C C . LYS B 1 73 ? 12.508 -16.703 -4.164 1 94.75 73 LYS B C 1
ATOM 1773 O O . LYS B 1 73 ? 11.945 -15.742 -3.645 1 94.75 73 LYS B O 1
ATOM 1778 N N . ILE B 1 74 ? 12.227 -17.953 -3.861 1 97.12 74 ILE B N 1
ATOM 1779 C CA . ILE B 1 74 ? 11.375 -18.234 -2.705 1 97.12 74 ILE B CA 1
ATOM 1780 C C . ILE B 1 74 ? 12.148 -17.938 -1.421 1 97.12 74 ILE B C 1
ATOM 1782 O O . ILE B 1 74 ? 13.141 -18.609 -1.117 1 97.12 74 ILE B O 1
ATOM 1786 N N . GLU B 1 75 ? 11.695 -17 -0.707 1 97.19 75 GLU B N 1
ATOM 1787 C CA . GLU B 1 75 ? 12.312 -16.641 0.566 1 97.19 75 GLU B CA 1
ATOM 1788 C C . GLU B 1 75 ? 11.68 -17.422 1.721 1 97.19 75 GLU B C 1
ATOM 1790 O O . GLU B 1 75 ? 12.359 -17.734 2.699 1 97.19 75 GLU B O 1
ATOM 1795 N N . ALA B 1 76 ? 10.422 -17.656 1.648 1 98.5 76 ALA B N 1
ATOM 1796 C CA . ALA B 1 76 ? 9.695 -18.391 2.678 1 98.5 76 ALA B CA 1
ATOM 1797 C C . ALA B 1 76 ? 8.422 -19.016 2.113 1 98.5 76 ALA B C 1
ATOM 1799 O O . ALA B 1 76 ? 7.789 -18.453 1.224 1 98.5 76 ALA B O 1
ATOM 1800 N N . VAL B 1 77 ? 8.086 -20.172 2.639 1 98.69 77 VAL B N 1
ATOM 1801 C CA . VAL B 1 77 ? 6.84 -20.844 2.283 1 98.69 77 VAL B CA 1
ATOM 1802 C C . VAL B 1 77 ? 6.332 -21.656 3.471 1 98.69 77 VAL B C 1
ATOM 1804 O O . VAL B 1 77 ? 7.121 -22.266 4.191 1 98.69 77 VAL B O 1
ATOM 1807 N N . ASP B 1 78 ? 5.047 -21.594 3.756 1 98.81 78 ASP B N 1
ATOM 1808 C CA . ASP B 1 78 ? 4.344 -22.391 4.758 1 98.81 78 ASP B CA 1
ATOM 1809 C C . ASP B 1 78 ? 3.061 -22.984 4.188 1 98.81 78 ASP B C 1
ATOM 1811 O O . ASP B 1 78 ? 2.047 -22.297 4.074 1 98.81 78 ASP B O 1
ATOM 1815 N N . ASP B 1 79 ? 3.088 -24.234 3.867 1 98.25 79 ASP B N 1
ATOM 1816 C CA . ASP B 1 79 ? 1.953 -24.875 3.211 1 98.25 79 ASP B CA 1
ATOM 1817 C C . ASP B 1 79 ? 0.768 -25 4.168 1 98.25 79 ASP B C 1
ATOM 1819 O O . ASP B 1 79 ? -0.387 -24.969 3.738 1 98.25 79 ASP B O 1
ATOM 1823 N N . ALA B 1 80 ? 1.024 -25.219 5.387 1 98.12 80 ALA B N 1
ATOM 1824 C CA . ALA B 1 80 ? -0.056 -25.328 6.363 1 98.12 80 ALA B CA 1
ATOM 1825 C C . ALA B 1 80 ? -0.804 -24 6.504 1 98.12 80 ALA B C 1
ATOM 1827 O O . ALA B 1 80 ? -2.035 -23.984 6.574 1 98.12 80 ALA B O 1
ATOM 1828 N N . LYS B 1 81 ? -0.08 -22.891 6.551 1 98.31 81 LYS B N 1
ATOM 1829 C CA . LYS B 1 81 ? -0.673 -21.562 6.68 1 98.31 81 LYS B CA 1
ATOM 1830 C C . LYS B 1 81 ? -0.984 -20.969 5.309 1 98.31 81 LYS B C 1
ATOM 1832 O O . LYS B 1 81 ? -1.642 -19.922 5.215 1 98.31 81 LYS B O 1
ATOM 1837 N N . ARG B 1 82 ? -0.51 -21.562 4.266 1 98.81 82 ARG B N 1
ATOM 1838 C CA . ARG B 1 82 ? -0.638 -21.125 2.879 1 98.81 82 ARG B CA 1
ATOM 1839 C C . ARG B 1 82 ? -0.1 -19.703 2.697 1 98.81 82 ARG B C 1
ATOM 1841 O O . ARG B 1 82 ? -0.835 -18.812 2.287 1 98.81 82 ARG B O 1
ATOM 1848 N N . THR B 1 83 ? 1.111 -19.516 3.082 1 98.88 83 THR B N 1
ATOM 1849 C CA . THR B 1 83 ? 1.818 -18.25 2.9 1 98.88 83 THR B CA 1
ATOM 1850 C C . THR B 1 83 ? 3.068 -18.453 2.047 1 98.88 83 THR B C 1
ATOM 1852 O O . THR B 1 83 ? 3.748 -19.469 2.158 1 98.88 83 THR B O 1
ATOM 1855 N N . LEU B 1 84 ? 3.355 -17.531 1.159 1 98.69 84 LEU B N 1
ATOM 1856 C CA . LEU B 1 84 ? 4.5 -17.531 0.255 1 98.69 84 LEU B CA 1
ATOM 1857 C C . LEU B 1 84 ? 5.148 -16.156 0.195 1 98.69 84 LEU B C 1
ATOM 1859 O O . LEU B 1 84 ? 4.449 -15.133 0.1 1 98.69 84 LEU B O 1
ATOM 1863 N N . ILE B 1 85 ? 6.477 -16.031 0.349 1 98.19 85 ILE B N 1
ATOM 1864 C CA . ILE B 1 85 ? 7.258 -14.82 0.164 1 98.19 85 ILE B CA 1
ATOM 1865 C C . ILE B 1 85 ? 8.266 -15.023 -0.965 1 98.19 85 ILE B C 1
ATOM 1867 O O . ILE B 1 85 ? 9.062 -15.961 -0.935 1 98.19 85 ILE B O 1
ATOM 1871 N N . MET B 1 86 ? 8.156 -14.227 -1.97 1 96.5 86 MET B N 1
ATOM 1872 C CA . MET B 1 86 ? 9.07 -14.234 -3.107 1 96.5 86 MET B CA 1
ATOM 1873 C C . MET B 1 86 ? 9.867 -12.938 -3.166 1 96.5 86 MET B C 1
ATOM 1875 O O . MET B 1 86 ? 9.297 -11.844 -3.082 1 96.5 86 MET B O 1
ATOM 1879 N N . ASP B 1 87 ? 11.148 -13.055 -3.373 1 93.5 87 ASP B N 1
ATOM 1880 C CA . ASP B 1 87 ? 12.039 -11.906 -3.576 1 93.5 87 ASP B CA 1
ATOM 1881 C C . ASP B 1 87 ? 12.375 -11.734 -5.055 1 93.5 87 ASP B C 1
ATOM 1883 O O . ASP B 1 87 ? 12.93 -12.633 -5.684 1 93.5 87 ASP B O 1
ATOM 1887 N N . VAL B 1 88 ? 12.008 -10.688 -5.812 1 86.75 88 VAL B N 1
ATOM 1888 C CA . VAL B 1 88 ? 12.219 -10.438 -7.234 1 86.75 88 VAL B CA 1
ATOM 1889 C C . VAL B 1 88 ? 13.492 -9.617 -7.438 1 86.75 88 VAL B C 1
ATOM 1891 O O . VAL B 1 88 ? 14.211 -9.805 -8.422 1 86.75 88 VAL B O 1
ATOM 1894 N N . ALA B 1 89 ? 14.156 -8.758 -6.551 1 67 89 ALA B N 1
ATOM 1895 C CA . ALA B 1 89 ? 15.258 -7.812 -6.742 1 67 89 ALA B CA 1
ATOM 1896 C C . ALA B 1 89 ? 16.578 -8.398 -6.238 1 67 89 ALA B C 1
ATOM 1898 O O . ALA B 1 89 ? 17.641 -7.828 -6.473 1 67 89 ALA B O 1
ATOM 1899 N N . GLY B 1 90 ? 16.578 -9.328 -5.727 1 64.5 90 GLY B N 1
ATOM 1900 C CA . GLY B 1 90 ? 17.797 -9.805 -5.102 1 64.5 90 GLY B CA 1
ATOM 1901 C C . GLY B 1 90 ? 18.734 -10.516 -6.066 1 64.5 90 GLY B C 1
ATOM 1902 O O . GLY B 1 90 ? 19.953 -10.469 -5.918 1 64.5 90 GLY B O 1
ATOM 1903 N N . ILE B 1 91 ? 18.094 -11.086 -7.113 1 61.81 91 ILE B N 1
ATOM 1904 C CA . ILE B 1 91 ? 19.031 -11.922 -7.848 1 61.81 91 ILE B CA 1
ATOM 1905 C C . ILE B 1 91 ? 19.391 -11.258 -9.18 1 61.81 91 ILE B C 1
ATOM 1907 O O . ILE B 1 91 ? 20.5 -11.414 -9.68 1 61.81 91 ILE B O 1
ATOM 1911 N N . ASP B 1 92 ? 18.375 -10.305 -9.711 1 58.97 92 ASP B N 1
ATOM 1912 C CA . ASP B 1 92 ? 18.688 -9.773 -11.031 1 58.97 92 ASP B CA 1
ATOM 1913 C C . ASP B 1 92 ? 19.25 -8.352 -10.938 1 58.97 92 ASP B C 1
ATOM 1915 O O . ASP B 1 92 ? 18.609 -7.465 -10.367 1 58.97 92 ASP B O 1
ATOM 1919 N N . GLU B 1 93 ? 20.453 -8.203 -11.352 1 60.97 93 GLU B N 1
ATOM 1920 C CA . GLU B 1 93 ? 21.141 -6.914 -11.359 1 60.97 93 GLU B CA 1
ATOM 1921 C C . GLU B 1 93 ? 20.344 -5.871 -12.133 1 60.97 93 GLU B C 1
ATOM 1923 O O . GLU B 1 93 ? 20.422 -4.676 -11.836 1 60.97 93 GLU B O 1
ATOM 1928 N N . ASN B 1 94 ? 19.562 -6.293 -13.102 1 62.59 94 ASN B N 1
ATOM 1929 C CA . ASN B 1 94 ? 18.828 -5.352 -13.945 1 62.59 94 ASN B CA 1
ATOM 1930 C C . ASN B 1 94 ? 17.625 -4.766 -13.211 1 62.59 94 ASN B C 1
ATOM 1932 O O . ASN B 1 94 ? 17.297 -3.598 -13.398 1 62.59 94 ASN B O 1
ATOM 1936 N N . VAL B 1 95 ? 16.969 -5.508 -12.367 1 61.22 95 VAL B N 1
ATOM 1937 C CA . VAL B 1 95 ? 15.789 -5.043 -11.641 1 61.22 95 VAL B CA 1
ATOM 1938 C C . VAL B 1 95 ? 16.203 -4.039 -10.57 1 61.22 95 VAL B C 1
ATOM 1940 O O . VAL B 1 95 ? 15.5 -3.055 -10.328 1 61.22 95 VAL B O 1
ATOM 1943 N N . PHE B 1 96 ? 17.391 -4.211 -10.141 1 59.75 96 PHE B N 1
ATOM 1944 C CA . PHE B 1 96 ? 17.859 -3.334 -9.078 1 59.75 96 PHE B CA 1
ATOM 1945 C C . PHE B 1 96 ? 18.094 -1.923 -9.602 1 59.75 96 PHE B C 1
ATOM 1947 O O . PHE B 1 96 ? 18.094 -0.96 -8.836 1 59.75 96 PHE B O 1
ATOM 1954 N N . LYS B 1 97 ? 18.375 -1.939 -10.906 1 64.06 97 LYS B N 1
ATOM 1955 C CA . LYS B 1 97 ? 18.562 -0.613 -11.484 1 64.06 97 LYS B CA 1
ATOM 1956 C C . LYS B 1 97 ? 17.266 0.183 -11.477 1 64.06 97 LYS B C 1
ATOM 1958 O O . LYS B 1 97 ? 17.281 1.416 -11.492 1 64.06 97 LYS B O 1
ATOM 1963 N N . ILE B 1 98 ? 16.219 -0.625 -11.18 1 67.38 98 ILE B N 1
ATOM 1964 C CA . ILE B 1 98 ? 14.938 0.068 -11.266 1 67.38 98 ILE B CA 1
ATOM 1965 C C . ILE B 1 98 ? 14.32 0.212 -9.875 1 67.38 98 ILE B C 1
ATOM 1967 O O . ILE B 1 98 ? 13.828 1.28 -9.516 1 67.38 98 ILE B O 1
ATOM 1971 N N . TYR B 1 99 ? 14.461 -0.912 -9.117 1 78.75 99 TYR B N 1
ATOM 1972 C CA . TYR B 1 99 ? 13.945 -0.906 -7.75 1 78.75 99 TYR B CA 1
ATOM 1973 C C . TYR B 1 99 ? 14.922 -1.583 -6.797 1 78.75 99 TYR B C 1
ATOM 1975 O O . TYR B 1 99 ? 15.516 -2.611 -7.133 1 78.75 99 TYR B O 1
ATOM 1983 N N . LYS B 1 100 ? 15.164 -1.051 -5.766 1 81.69 100 LYS B N 1
ATOM 1984 C CA . LYS B 1 100 ? 16.094 -1.597 -4.777 1 81.69 100 LYS B CA 1
ATOM 1985 C C . LYS B 1 100 ? 15.484 -2.795 -4.055 1 81.69 100 LYS B C 1
ATOM 1987 O O . LYS B 1 100 ? 16.203 -3.695 -3.617 1 81.69 100 LYS B O 1
ATOM 1992 N N . LYS B 1 101 ? 14.188 -2.742 -3.959 1 88.62 101 LYS B N 1
ATOM 1993 C CA . LYS B 1 101 ? 13.508 -3.824 -3.248 1 88.62 101 LYS B CA 1
ATOM 1994 C C . LYS B 1 101 ? 12.141 -4.113 -3.865 1 88.62 101 LYS B C 1
ATOM 1996 O O . LYS B 1 101 ? 11.375 -3.193 -4.145 1 88.62 101 LYS B O 1
ATOM 2001 N N . TYR B 1 102 ? 11.883 -5.344 -4.051 1 91.88 102 TYR B N 1
ATOM 2002 C CA . TYR B 1 102 ? 10.594 -5.883 -4.453 1 91.88 102 TYR B CA 1
ATOM 2003 C C . TYR B 1 102 ? 10.367 -7.262 -3.844 1 91.88 102 TYR B C 1
ATOM 2005 O O . TYR B 1 102 ? 10.922 -8.258 -4.316 1 91.88 102 TYR B O 1
ATOM 2013 N N . VAL B 1 103 ? 9.617 -7.344 -2.801 1 94.69 103 VAL B N 1
ATOM 2014 C CA . VAL B 1 103 ? 9.312 -8.602 -2.127 1 94.69 103 VAL B CA 1
ATOM 2015 C C . VAL B 1 103 ? 7.801 -8.82 -2.105 1 94.69 103 VAL B C 1
ATOM 2017 O O . VAL B 1 103 ? 7.055 -8.008 -1.552 1 94.69 103 VAL B O 1
ATOM 2020 N N . LEU B 1 104 ? 7.398 -9.898 -2.682 1 96.81 104 LEU B N 1
ATOM 2021 C CA . LEU B 1 104 ? 5.984 -10.258 -2.762 1 96.81 104 LEU B CA 1
ATOM 2022 C C . LEU B 1 104 ? 5.59 -11.18 -1.617 1 96.81 104 LEU B C 1
ATOM 2024 O O . LEU B 1 104 ? 6.273 -12.172 -1.35 1 96.81 104 LEU B O 1
ATOM 2028 N N . HIS B 1 105 ? 4.523 -10.859 -0.883 1 98.62 105 HIS B N 1
ATOM 2029 C CA . HIS B 1 105 ? 3.885 -11.703 0.122 1 98.62 105 HIS B CA 1
ATOM 2030 C C . HIS B 1 105 ? 2.492 -12.133 -0.326 1 98.62 105 HIS B C 1
ATOM 2032 O O . HIS B 1 105 ? 1.688 -11.305 -0.755 1 98.62 105 HIS B O 1
ATOM 2038 N N . VAL B 1 106 ? 2.223 -13.414 -0.201 1 98.75 106 VAL B N 1
ATOM 2039 C CA . VAL B 1 106 ? 0.882 -13.898 -0.52 1 98.75 106 VAL B CA 1
ATOM 2040 C C . VAL B 1 106 ? 0.394 -14.828 0.586 1 98.75 106 VAL B C 1
ATOM 2042 O O . VAL B 1 106 ? 1.159 -15.648 1.1 1 98.75 106 VAL B O 1
ATOM 2045 N N . SER B 1 107 ? -0.839 -14.719 0.928 1 98.88 107 SER B N 1
ATOM 2046 C CA . SER B 1 107 ? -1.494 -15.656 1.835 1 98.88 107 SER B CA 1
ATOM 2047 C C . SER B 1 107 ? -2.904 -15.984 1.361 1 98.88 107 SER B C 1
ATOM 2049 O O . SER B 1 107 ? -3.594 -15.133 0.801 1 98.88 107 SER B O 1
ATOM 2051 N N . VAL B 1 108 ? -3.27 -17.172 1.594 1 98.88 108 VAL B N 1
ATOM 2052 C CA . VAL B 1 108 ? -4.59 -17.672 1.22 1 98.88 108 VAL B CA 1
ATOM 2053 C C . VAL B 1 108 ? -5.242 -18.359 2.42 1 98.88 108 VAL B C 1
ATOM 2055 O O . VAL B 1 108 ? -4.652 -19.25 3.035 1 98.88 108 VAL B O 1
ATOM 2058 N N . THR B 1 109 ? -6.457 -17.938 2.738 1 98.88 109 THR B N 1
ATOM 2059 C CA . THR B 1 109 ? -7.18 -18.547 3.854 1 98.88 109 THR B CA 1
ATOM 2060 C C . THR B 1 109 ? -8.602 -18.906 3.439 1 98.88 109 THR B C 1
ATOM 2062 O O . THR B 1 109 ? -9.219 -18.219 2.631 1 98.88 109 THR B O 1
ATOM 2065 N N . PRO B 1 110 ? -9.094 -20 4.008 1 98.69 110 PRO B N 1
ATOM 2066 C CA . PRO B 1 110 ? -10.477 -20.359 3.684 1 98.69 110 PRO B CA 1
ATOM 2067 C C . PRO B 1 110 ? -11.477 -19.281 4.102 1 98.69 110 PRO B C 1
ATOM 2069 O O . PRO B 1 110 ? -11.305 -18.641 5.141 1 98.69 110 PRO B O 1
ATOM 2072 N N . LYS B 1 111 ? -12.484 -19.047 3.297 1 97.62 111 LYS B N 1
ATOM 2073 C CA . LYS B 1 111 ? -13.602 -18.156 3.553 1 97.62 111 LYS B CA 1
ATOM 2074 C C . LYS B 1 111 ? -14.875 -18.641 2.863 1 97.62 111 LYS B C 1
ATOM 2076 O O . LYS B 1 111 ? -15.023 -18.5 1.647 1 97.62 111 LYS B O 1
ATOM 2081 N N . GLY B 1 112 ? -15.859 -19.172 3.621 1 96.56 112 GLY B N 1
ATOM 2082 C CA . GLY B 1 112 ? -17 -19.828 3.01 1 96.56 112 GLY B CA 1
ATOM 2083 C C . GLY B 1 112 ? -16.609 -20.953 2.074 1 96.56 112 GLY B C 1
ATOM 2084 O O . GLY B 1 112 ? -15.852 -21.844 2.455 1 96.56 112 GLY B O 1
ATOM 2085 N N . ASN B 1 113 ? -17.172 -20.859 0.862 1 97.06 113 ASN B N 1
ATOM 2086 C CA . ASN B 1 113 ? -16.844 -21.859 -0.15 1 97.06 113 ASN B CA 1
ATOM 2087 C C . ASN B 1 113 ? -15.617 -21.453 -0.963 1 97.06 113 ASN B C 1
ATOM 2089 O O . ASN B 1 113 ? -15.117 -22.234 -1.778 1 97.06 113 ASN B O 1
ATOM 2093 N N . GLY B 1 114 ? -15.234 -20.219 -0.724 1 98.19 114 GLY B N 1
ATOM 2094 C CA . GLY B 1 114 ? -14.062 -19.719 -1.423 1 98.19 114 GLY B CA 1
ATOM 2095 C C . GLY B 1 114 ? -12.883 -19.469 -0.507 1 98.19 114 GLY B C 1
ATOM 2096 O O . GLY B 1 114 ? -12.562 -20.297 0.347 1 98.19 114 GLY B O 1
ATOM 2097 N N . SER B 1 115 ? -12.211 -18.359 -0.804 1 98.62 115 SER B N 1
ATOM 2098 C CA . SER B 1 115 ? -11.039 -18.016 -0.005 1 98.62 115 SER B CA 1
ATOM 2099 C C . SER B 1 115 ? -10.844 -16.516 0.076 1 98.62 115 SER B C 1
ATOM 2101 O O . SER B 1 115 ? -11.469 -15.758 -0.676 1 98.62 115 SER B O 1
ATOM 2103 N N . GLU B 1 116 ? -10.102 -16.125 1.066 1 98.19 116 GLU B N 1
ATOM 2104 C CA . GLU B 1 116 ? -9.516 -14.789 1.142 1 98.19 116 GLU B CA 1
ATOM 2105 C C . GLU B 1 116 ? -8.055 -14.797 0.706 1 98.19 116 GLU B C 1
ATOM 2107 O O . GLU B 1 116 ? -7.242 -15.539 1.257 1 98.19 116 GLU B O 1
ATOM 2112 N N . VAL B 1 117 ? -7.77 -13.969 -0.286 1 98.38 117 VAL B N 1
ATOM 2113 C CA . VAL B 1 117 ? -6.402 -13.828 -0.776 1 98.38 117 VAL B CA 1
ATOM 2114 C C . VAL B 1 117 ? -5.84 -12.469 -0.366 1 98.38 117 VAL B C 1
ATOM 2116 O O . VAL B 1 117 ? -6.438 -11.43 -0.657 1 98.38 117 VAL B O 1
ATOM 2119 N N . LYS B 1 118 ? -4.746 -12.461 0.3 1 98.44 118 LYS B N 1
ATOM 2120 C CA . LYS B 1 118 ? -4.027 -11.242 0.658 1 98.44 118 LYS B CA 1
ATOM 2121 C C . LYS B 1 118 ? -2.676 -11.172 -0.044 1 98.44 118 LYS B C 1
ATOM 2123 O O . LYS B 1 118 ? -1.931 -12.156 -0.065 1 98.44 118 LYS B O 1
ATOM 2128 N N . VAL B 1 119 ? -2.43 -10.031 -0.578 1 98.44 119 VAL B N 1
ATOM 2129 C CA . VAL B 1 119 ? -1.197 -9.797 -1.323 1 98.44 119 VAL B CA 1
ATOM 2130 C C . VAL B 1 119 ? -0.526 -8.516 -0.829 1 98.44 119 VAL B C 1
ATOM 2132 O O . VAL B 1 119 ? -1.199 -7.523 -0.552 1 98.44 119 VAL B O 1
ATOM 2135 N N . ALA B 1 120 ? 0.792 -8.562 -0.734 1 98.25 120 ALA B N 1
ATOM 2136 C CA . ALA B 1 120 ? 1.551 -7.371 -0.367 1 98.25 120 ALA B CA 1
ATOM 2137 C C . ALA B 1 120 ? 2.881 -7.316 -1.112 1 98.25 120 ALA B C 1
ATOM 2139 O O . ALA B 1 120 ? 3.506 -8.352 -1.355 1 98.25 120 ALA B O 1
ATOM 2140 N N . VAL B 1 121 ? 3.311 -6.098 -1.459 1 96.44 121 VAL B N 1
ATOM 2141 C CA . VAL B 1 121 ? 4.609 -5.863 -2.082 1 96.44 121 VAL B CA 1
ATOM 2142 C C . VAL B 1 121 ? 5.418 -4.883 -1.237 1 96.44 121 VAL B C 1
ATOM 2144 O O . VAL B 1 121 ? 5.012 -3.732 -1.053 1 96.44 121 VAL B O 1
ATOM 2147 N N . GLU B 1 122 ? 6.52 -5.355 -0.721 1 95.81 122 GLU B N 1
ATOM 2148 C CA . GLU B 1 122 ? 7.5 -4.441 -0.146 1 95.81 122 GLU B CA 1
ATOM 2149 C C . GLU B 1 122 ? 8.383 -3.824 -1.23 1 95.81 122 GLU B C 1
ATOM 2151 O O . GLU B 1 122 ? 8.875 -4.527 -2.109 1 95.81 122 GLU B O 1
ATOM 2156 N N . TYR B 1 123 ? 8.57 -2.51 -1.137 1 92.75 123 TYR B N 1
ATOM 2157 C CA . TYR B 1 123 ? 9.359 -1.834 -2.162 1 92.75 123 TYR B CA 1
ATOM 2158 C C . TYR B 1 123 ? 10.312 -0.82 -1.54 1 92.75 123 TYR B C 1
ATOM 2160 O O . TYR B 1 123 ? 10.109 -0.387 -0.403 1 92.75 123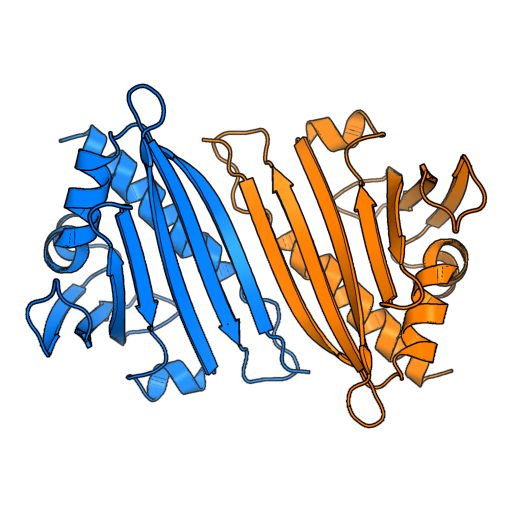 TYR B O 1
ATOM 2168 N N . GLU B 1 124 ? 11.336 -0.58 -2.244 1 89.94 124 GLU B N 1
ATOM 2169 C CA . GLU B 1 124 ? 12.234 0.547 -2.02 1 89.94 124 GLU B CA 1
ATOM 2170 C C . GLU B 1 124 ? 12.695 1.155 -3.34 1 89.94 124 GLU B C 1
ATOM 2172 O O . GLU B 1 124 ? 13.297 0.469 -4.168 1 89.94 124 GLU B O 1
ATOM 2177 N N . ASN B 1 125 ? 12.25 2.432 -3.57 1 81.94 125 ASN B N 1
ATOM 2178 C CA . ASN B 1 125 ? 12.664 3.117 -4.789 1 81.94 125 ASN B CA 1
ATOM 2179 C C . ASN B 1 125 ? 14.039 3.766 -4.625 1 81.94 125 ASN B C 1
ATOM 2181 O O . ASN B 1 125 ? 14.328 4.352 -3.58 1 81.94 125 ASN B O 1
ATOM 2185 N N . PRO B 1 126 ? 14.836 3.654 -5.746 1 68.25 126 PRO B N 1
ATOM 2186 C CA . PRO B 1 126 ? 16.219 4.109 -5.629 1 68.25 126 PRO B CA 1
ATOM 2187 C C . PRO B 1 126 ? 16.359 5.625 -5.781 1 68.25 126 PRO B C 1
ATOM 2189 O O . PRO B 1 126 ? 17.344 6.211 -5.312 1 68.25 126 PRO B O 1
ATOM 2192 N N . THR B 1 127 ? 15.352 6.203 -6.434 1 71.94 127 THR B N 1
ATOM 2193 C CA . THR B 1 127 ? 15.609 7.609 -6.727 1 71.94 127 THR B CA 1
ATOM 2194 C C . THR B 1 127 ? 14.656 8.508 -5.945 1 71.94 127 THR B C 1
ATOM 2196 O O . THR B 1 127 ? 13.539 8.109 -5.629 1 71.94 127 THR B O 1
ATOM 2199 N N . GLU B 1 128 ? 15.078 9.711 -5.57 1 65.75 128 GLU B N 1
ATOM 2200 C CA . GLU B 1 128 ? 14.438 10.695 -4.707 1 65.75 128 GLU B CA 1
ATOM 2201 C C . GLU B 1 128 ? 13.094 11.133 -5.277 1 65.75 128 GLU B C 1
ATOM 2203 O O . GLU B 1 128 ? 12.172 11.477 -4.531 1 65.75 128 GLU B O 1
ATOM 2208 N N . ASN B 1 129 ? 12.875 11.039 -6.492 1 68 129 ASN B N 1
ATOM 2209 C CA . ASN B 1 129 ? 11.672 11.672 -7.031 1 68 129 ASN B CA 1
ATOM 2210 C C . ASN B 1 129 ? 10.695 10.641 -7.578 1 68 129 ASN B C 1
ATOM 2212 O O . ASN B 1 129 ? 9.711 11 -8.227 1 68 129 ASN B O 1
ATOM 2216 N N . ASP B 1 130 ? 10.922 9.562 -7.078 1 76.06 130 ASP B N 1
ATOM 2217 C CA . ASP B 1 130 ? 10.023 8.539 -7.605 1 76.06 130 ASP B CA 1
ATOM 2218 C C . ASP B 1 130 ? 8.719 8.5 -6.82 1 76.06 130 ASP B C 1
ATOM 2220 O O . ASP B 1 130 ? 8.719 8.633 -5.594 1 76.06 130 ASP B O 1
ATOM 2224 N N . PRO B 1 131 ? 7.641 8.422 -7.562 1 81.62 131 PRO B N 1
ATOM 2225 C CA . PRO B 1 131 ? 6.367 8.188 -6.883 1 81.62 131 PRO B CA 1
ATOM 2226 C C . PRO B 1 131 ? 6.273 6.801 -6.258 1 81.62 131 PRO B C 1
ATOM 2228 O O . PRO B 1 131 ? 7.145 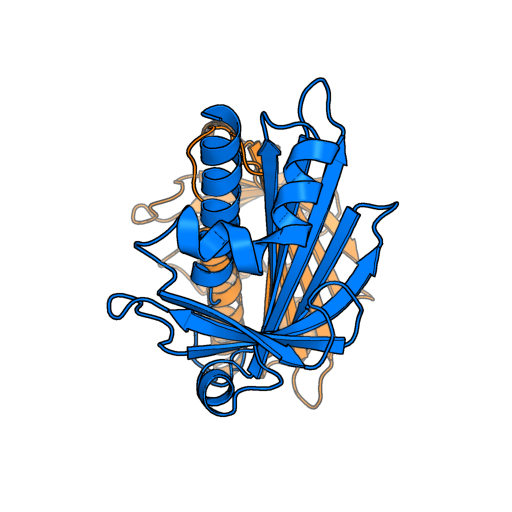5.957 -6.484 1 81.62 131 PRO B O 1
ATOM 2231 N N . VAL B 1 132 ? 5.312 6.664 -5.309 1 88 132 VAL B N 1
ATOM 2232 C CA . VAL B 1 132 ? 5.004 5.312 -4.852 1 88 132 VAL B CA 1
ATOM 2233 C C . VAL B 1 132 ? 4.75 4.406 -6.051 1 88 132 VAL B C 1
ATOM 2235 O O . VAL B 1 132 ? 4.016 4.773 -6.973 1 88 132 VAL B O 1
ATOM 2238 N N . PRO B 1 133 ? 5.441 3.328 -6.121 1 88.31 133 PRO B N 1
ATOM 2239 C CA . PRO B 1 133 ? 5.242 2.432 -7.262 1 88.31 133 PRO B CA 1
ATOM 2240 C C . PRO B 1 133 ? 3.939 1.643 -7.176 1 88.31 133 PRO B C 1
ATOM 2242 O O . PRO B 1 133 ? 3.961 0.417 -7.039 1 88.31 133 PRO B O 1
ATOM 2245 N N . THR B 1 134 ? 2.832 2.293 -7.328 1 87 134 THR B N 1
ATOM 2246 C CA . THR B 1 134 ? 1.5 1.735 -7.113 1 87 134 THR B CA 1
ATOM 2247 C C . THR B 1 134 ? 1.19 0.659 -8.148 1 87 134 THR B C 1
ATOM 2249 O O . THR B 1 134 ? 0.377 -0.234 -7.902 1 87 134 THR B O 1
ATOM 2252 N N . GLU B 1 135 ? 1.861 0.679 -9.297 1 86.38 135 GLU B N 1
ATOM 2253 C CA . GLU B 1 135 ? 1.667 -0.331 -10.336 1 86.38 135 GLU B CA 1
ATOM 2254 C C . GLU B 1 135 ? 2.016 -1.724 -9.82 1 86.38 135 GLU B C 1
ATOM 2256 O O . GLU B 1 135 ? 1.471 -2.723 -10.297 1 86.38 135 GLU B O 1
ATOM 2261 N N . PHE B 1 136 ? 2.826 -1.819 -8.805 1 88.88 136 PHE B N 1
ATOM 2262 C CA . PHE B 1 136 ? 3.248 -3.111 -8.273 1 88.88 136 PHE B CA 1
ATOM 2263 C C . PHE B 1 136 ? 2.066 -3.861 -7.668 1 88.88 136 PHE B C 1
ATOM 2265 O O . PHE B 1 136 ? 1.835 -5.027 -7.988 1 88.88 136 PHE B O 1
ATOM 2272 N N . ILE B 1 137 ? 1.29 -3.145 -6.914 1 93.88 137 ILE B N 1
ATOM 2273 C CA . ILE B 1 137 ? 0.19 -3.82 -6.234 1 93.88 137 ILE B CA 1
ATOM 2274 C C . ILE B 1 137 ? -0.971 -4.02 -7.207 1 93.88 137 ILE B C 1
ATOM 2276 O O . ILE B 1 137 ? -1.681 -5.027 -7.141 1 93.88 137 ILE B O 1
ATOM 2280 N N . ASP B 1 138 ? -1.08 -3.137 -8.156 1 89.38 138 ASP B N 1
ATOM 2281 C CA . ASP B 1 138 ? -2.113 -3.289 -9.172 1 89.38 138 ASP B CA 1
ATOM 2282 C C . ASP B 1 138 ? -1.9 -4.566 -9.977 1 89.38 138 ASP B C 1
ATOM 2284 O O . ASP B 1 138 ? -2.838 -5.344 -10.188 1 89.38 138 ASP B O 1
ATOM 2288 N N . VAL B 1 139 ? -0.721 -4.797 -10.406 1 88.19 139 VAL B N 1
ATOM 2289 C CA . VAL B 1 139 ? -0.412 -5.945 -11.258 1 88.19 139 VAL B CA 1
ATOM 2290 C C . VAL B 1 139 ? -0.585 -7.238 -10.461 1 88.19 139 VAL B C 1
ATOM 2292 O O . VAL B 1 139 ? -1.09 -8.234 -10.984 1 88.19 139 VAL B O 1
ATOM 2295 N N . GLU B 1 140 ? -0.126 -7.203 -9.242 1 94 140 GLU B N 1
ATOM 2296 C CA . GLU B 1 140 ? -0.219 -8.422 -8.438 1 94 140 GLU B CA 1
ATOM 2297 C C . GLU B 1 140 ? -1.673 -8.773 -8.141 1 94 140 GLU B C 1
ATOM 2299 O O . GLU B 1 140 ? -2.1 -9.906 -8.359 1 94 140 GLU B O 1
ATOM 2304 N N . VAL B 1 141 ? -2.432 -7.777 -7.668 1 94.62 141 VAL B N 1
ATOM 2305 C CA . VAL B 1 141 ? -3.83 -8.031 -7.332 1 94.62 141 VAL B CA 1
ATOM 2306 C C . VAL B 1 141 ? -4.582 -8.5 -8.57 1 94.62 141 VAL B C 1
ATOM 2308 O O . VAL B 1 141 ? -5.305 -9.5 -8.531 1 94.62 141 VAL B O 1
ATOM 2311 N N . GLN B 1 142 ? -4.402 -7.773 -9.672 1 91.88 142 GLN B N 1
ATOM 2312 C CA . GLN B 1 142 ? -5.086 -8.164 -10.898 1 91.88 142 GLN B CA 1
ATOM 2313 C C . GLN B 1 142 ? -4.66 -9.562 -11.344 1 91.88 142 GLN B C 1
ATOM 2315 O O . GLN B 1 142 ? -5.492 -10.352 -11.797 1 91.88 142 GLN B O 1
ATOM 2320 N N . GLY B 1 143 ? -3.404 -9.883 -11.289 1 93.62 143 GLY B N 1
ATOM 2321 C CA . GLY B 1 143 ? -2.918 -11.203 -11.656 1 93.62 143 GLY B CA 1
ATOM 2322 C C . GLY B 1 143 ? -3.568 -12.32 -10.859 1 93.62 143 GLY B C 1
ATOM 2323 O O . GLY B 1 143 ? -3.945 -13.352 -11.422 1 93.62 143 GLY B O 1
ATOM 2324 N N . PHE B 1 144 ? -3.717 -12.109 -9.602 1 96.25 144 PHE B N 1
ATOM 2325 C CA . PHE B 1 144 ? -4.285 -13.164 -8.766 1 96.25 144 PHE B CA 1
ATOM 2326 C C . PHE B 1 144 ? -5.793 -13.25 -8.961 1 96.25 144 PHE B C 1
ATOM 2328 O O . PHE B 1 144 ? -6.379 -14.328 -8.844 1 96.25 144 PHE B O 1
ATOM 2335 N N . LYS B 1 145 ? -6.445 -12.117 -9.234 1 94.25 145 LYS B N 1
ATOM 2336 C CA . LYS B 1 145 ? -7.848 -12.172 -9.633 1 94.25 145 LYS B CA 1
ATOM 2337 C C . LYS B 1 145 ? -8.016 -12.977 -10.922 1 94.25 145 LYS B C 1
ATOM 2339 O O . LYS B 1 145 ? -8.969 -13.75 -11.055 1 94.25 145 LYS B O 1
ATOM 2344 N N . ASP B 1 146 ? -7.105 -12.711 -11.867 1 95 146 ASP B N 1
ATOM 2345 C CA . ASP B 1 146 ? -7.137 -13.469 -13.109 1 95 146 ASP B CA 1
ATOM 2346 C C . ASP B 1 146 ? -6.945 -14.961 -12.844 1 95 146 ASP B C 1
ATOM 2348 O O . ASP B 1 146 ? -7.555 -15.805 -13.516 1 95 146 ASP B O 1
ATOM 2352 N N . LEU B 1 147 ? -6.082 -15.289 -11.953 1 97 147 LEU B N 1
ATOM 2353 C CA . LEU B 1 147 ? -5.895 -16.688 -11.586 1 97 147 LEU B CA 1
ATOM 2354 C C . LEU B 1 147 ? -7.195 -17.297 -11.07 1 97 147 LEU B C 1
ATOM 2356 O O . LEU B 1 147 ? -7.566 -18.406 -11.461 1 97 147 LEU B O 1
ATOM 2360 N N . ASP B 1 148 ? -7.848 -16.594 -10.195 1 97 148 ASP B N 1
ATOM 2361 C CA . ASP B 1 148 ? -9.125 -17.078 -9.68 1 97 148 ASP B CA 1
ATOM 2362 C C . ASP B 1 148 ? -10.117 -17.312 -10.82 1 97 148 ASP B C 1
ATOM 2364 O O . ASP B 1 148 ? -10.781 -18.344 -10.859 1 97 148 ASP B O 1
ATOM 2368 N N . ALA B 1 149 ? -10.211 -16.312 -11.703 1 96 149 ALA B N 1
ATOM 2369 C CA . ALA B 1 149 ? -11.109 -16.438 -12.852 1 96 149 ALA B CA 1
ATOM 2370 C C . ALA B 1 149 ? -10.758 -17.672 -13.688 1 96 149 ALA B C 1
ATOM 2372 O O . ALA B 1 149 ? -11.641 -18.406 -14.117 1 96 149 ALA B O 1
ATOM 2373 N N . TYR B 1 150 ? -9.531 -17.875 -13.891 1 97.38 150 TYR B N 1
ATOM 2374 C CA . TYR B 1 150 ? -9.047 -19.031 -14.641 1 97.38 150 TYR B CA 1
ATOM 2375 C C . TYR B 1 150 ? -9.477 -20.328 -13.984 1 97.38 150 TYR B C 1
ATOM 2377 O O . TYR B 1 150 ? -9.938 -21.25 -14.656 1 97.38 150 TYR B O 1
ATOM 2385 N N . LEU B 1 151 ? -9.344 -20.391 -12.68 1 97.25 151 LEU B N 1
ATOM 2386 C CA . LEU B 1 151 ? -9.617 -21.609 -11.93 1 97.25 151 LEU B CA 1
ATOM 2387 C C . LEU B 1 151 ? -11.109 -21.922 -11.93 1 97.2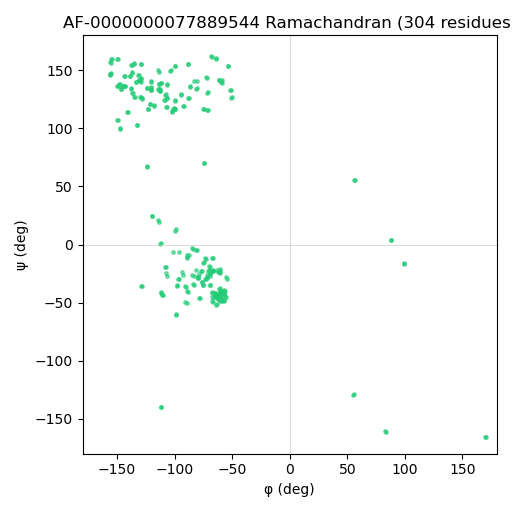5 151 LEU B C 1
ATOM 2389 O O . LEU B 1 151 ? -11.508 -23.078 -11.758 1 97.25 151 LEU B O 1
ATOM 2393 N N . GLN B 1 152 ? -11.906 -20.875 -12.102 1 95.75 152 GLN B N 1
ATOM 2394 C CA . GLN B 1 152 ? -13.352 -21.062 -12.133 1 95.75 152 GLN B CA 1
ATOM 2395 C C . GLN B 1 152 ? -13.797 -21.656 -13.469 1 95.75 152 GLN B C 1
ATOM 2397 O O . GLN B 1 152 ? -14.906 -22.188 -13.578 1 95.75 152 GLN B O 1
ATOM 2402 N N . ASN B 1 153 ? -13.07 -21.516 -14.445 1 91 153 ASN B N 1
ATOM 2403 C CA . ASN B 1 153 ? -13.445 -21.984 -15.766 1 91 153 ASN B CA 1
ATOM 2404 C C . ASN B 1 153 ? -12.773 -23.328 -16.094 1 91 153 ASN B C 1
ATOM 2406 O O . ASN B 1 153 ? -12.82 -23.797 -17.234 1 91 153 ASN B O 1
ATOM 2410 N N . LYS B 1 154 ? -12.203 -23.906 -15.086 1 79.38 154 LYS B N 1
ATOM 2411 C CA . LYS B 1 154 ? -11.633 -25.234 -15.266 1 79.38 154 LYS B CA 1
ATOM 2412 C C . LYS B 1 154 ? -12.578 -26.312 -14.75 1 79.38 154 LYS B C 1
ATOM 2414 O O . LYS B 1 154 ? -13.383 -26.078 -13.852 1 79.38 154 LYS B O 1
#

Nearest PDB structures (foldseek):
  4gy9-assembly1_A  TM=7.969E-01  e=2.704E-11  Medicago truncatula
  4q0k-assembly1_A  TM=8.390E-01  e=4.286E-10  Medicago truncatula
  7mwn-assembly1_A  TM=6.411E-01  e=9.058E-10  Arabidopsis thaliana
  4dsc-assembly1_B  TM=7.123E-01  e=4.046E-09  Arabidopsis thaliana
  3nj1-assembly1_A-2  TM=6.862E-01  e=5.094E-09  Arabidopsis thaliana

Organism: Lupinus albus (NCBI:txid3870)

Radius of gyration: 21.27 Å; Cα contacts (8 Å, |Δi|>4): 705; chains: 2; bounding box: 43×57×48 Å

Sequence (308 aa):
MPIRGKLEGGFEAKSSADMFWGALRNWYTLFPKAFTSVYKAVEVVEGDGKAVGSVFHVSISEDSPFAKSVREKIEAVDDAKRTLIMDVAGIDENVFKIYKKYVLHVSVTPKGNGSEVKVAVEYENPTENDPVPTEFIDVEVQGFKDLDAYLQNKMPIRGKLEGGFEAKSSADMFWGALRNWYTLFPKAFTSVYKAVEVVEGDGKAVGSVFHVSISEDSPFAKSVREKIEAVDDAKRTLIMDVAGIDENVFKIYKKYVLHVSVTPKGNGSEVKVAVEYENPTENDPVPTEFIDVEVQGFKDLDAYLQNK

Foldseek 3Di:
DKDWDKDKDKDWFLAFLVLLLVCVLVVQPNVCVLPVQFFVHKDFPDDDSRDFFTKIWTATHPPDPQDRIWMKGWHDADVVQSKTKIWTQPPDPVNCVFWVGWIKIWTWAGDVNTIMIMIMITTIGDDDPDDDPNVNNVCVVVVSNSVSVSSVVD/DKDWDKDKDKDWFLAFLVLLLVCVLVVQPNVCVLPVQFWVHKDFPDDDSRDFFTKIWTATHPPDPQDRIWMKGWHDADVVQSKTKIWTQPPDPVNCVFWVGWIKIWTWAGDVNTIMIMIMITTIGDDPPDDDPNVNNVVVVVVSNSVSVSSVVD

pLDDT: mean 90.93, std 10.38, range [58.03, 98.88]